Protein AF-A0A2E8S3B6-F1 (afdb_monomer)

Solvent-accessible surface area (backbone atoms only — not comparable to full-atom values): 11321 Å² total; per-residue (Å²): 134,87,80,88,88,86,89,82,87,88,79,87,86,74,77,80,80,79,79,76,78,76,73,50,76,67,59,53,51,52,49,55,51,51,51,53,51,50,31,57,58,74,32,60,87,49,47,61,58,56,53,52,73,51,59,49,59,62,52,52,59,47,35,48,70,77,36,48,66,63,28,56,74,76,48,60,93,55,64,59,93,72,50,49,50,73,59,50,39,70,58,48,51,49,40,46,73,74,61,60,34,57,71,58,48,56,49,49,45,55,53,46,47,65,77,40,40,71,61,45,50,56,52,48,56,56,51,38,70,78,35,80,58,58,84,77,54,82,66,45,56,66,69,60,48,49,52,50,52,50,55,42,43,74,75,66,52,51,55,66,60,52,36,52,49,38,42,71,66,66,52,44,55,50,70,68,54,44,47,58,72,35,36,86,77,48,81,114

pLDDT: mean 88.08, std 16.44, range [40.16, 98.31]

Foldseek 3Di:
DDDDDDDDDDDDPDDPPPPPPPDDPVVVVVVVLVLLLVLVVLCLVLVLVLQQLFDQLVLLVVCCVQPVPLNCVQPPPDDSVPDHSVNSCVSVVCCCPVVVVSSSSVSSLVRSCVSPVVLLVLLLVLCVVVPVPNVPDQADELVSVVVSVVVSVVVVDDLSSNLSSCSSVVPRYDPVSSCCPRNPVVPD

Secondary structure (DSSP, 8-state):
------------------------HHHHHHHHHHHHHHHHHHTTTTHHHHHHHS-HHHHHHHHHHH-HHHHHHHTTTS-GGG--HHHHHHHHHHHHHTS--HHHHHHHHHHHHHHTHHHHHHHHHHHHTT-SSGGG-----HHHHHHHHHHHHHTT--HHHHHHHHHHTT----HHHHHHHTSGGGG-

Sequence (188 aa):
MTDKPLNEETATSNSPDTANSEMSEEEQMEQEIEELSKSFSALSSDLDALIRSLKPAHVIDNIRRVDPVVFQRYFRGFRLDKIGRGRLVRILLPEVREKENVRVMQLLTLLWNKANGKVYSAVRELVESINPDVEAIESIDDETAEGFVKVLKEKGFKRPAIHICVRLNGVRFSDDFIEKTLSPSAEN

Radius of gyration: 24.65 Å; Cα contacts (8 Å, |Δi|>4): 152; chains: 1; bounding box: 91×57×43 Å

Structure (mmCIF, N/CA/C/O backbone):
data_AF-A0A2E8S3B6-F1
#
_entry.id   AF-A0A2E8S3B6-F1
#
loop_
_atom_site.group_PDB
_atom_site.id
_atom_site.type_symbol
_atom_site.label_atom_id
_atom_site.label_alt_id
_atom_site.label_comp_id
_atom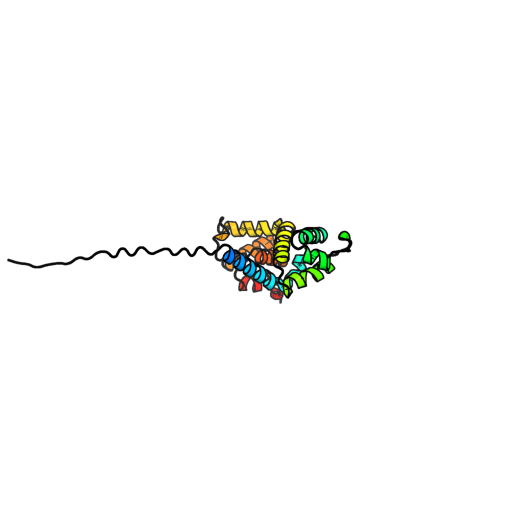_site.label_asym_id
_atom_site.label_entity_id
_atom_site.label_seq_id
_atom_site.pdbx_PDB_ins_code
_atom_site.Cartn_x
_atom_site.Cartn_y
_atom_site.Cartn_z
_atom_site.occupancy
_atom_site.B_iso_or_equiv
_atom_site.auth_seq_id
_atom_site.auth_comp_id
_atom_site.auth_asym_id
_atom_site.auth_atom_id
_atom_site.pdbx_PDB_model_num
ATOM 1 N N . MET A 1 1 ? -73.092 45.603 20.134 1.00 40.16 1 MET A N 1
ATOM 2 C CA . MET A 1 1 ? -72.626 44.241 20.456 1.00 40.16 1 MET A CA 1
ATOM 3 C C . MET A 1 1 ? -71.639 43.883 19.352 1.00 40.16 1 MET A C 1
ATOM 5 O O . MET A 1 1 ? -72.087 43.743 18.225 1.00 40.16 1 MET A O 1
ATOM 9 N N . THR A 1 2 ? -70.359 44.254 19.527 1.00 42.22 2 THR A N 1
ATOM 10 C CA . THR A 1 2 ? -69.252 43.382 20.026 1.00 42.22 2 THR A CA 1
ATOM 11 C C . THR A 1 2 ? -68.957 42.274 19.008 1.00 42.22 2 THR A C 1
ATOM 13 O O . THR A 1 2 ? -69.886 41.586 18.619 1.00 42.22 2 THR A O 1
ATOM 16 N N . ASP A 1 3 ? -67.761 42.007 18.494 1.00 40.25 3 ASP A N 1
ATOM 17 C CA . ASP A 1 3 ? -66.395 42.464 18.737 1.00 40.25 3 ASP A CA 1
ATOM 18 C C . ASP A 1 3 ? -65.536 42.040 17.519 1.00 40.25 3 ASP A C 1
ATOM 20 O O . ASP A 1 3 ? -65.887 41.125 16.775 1.00 40.25 3 ASP A O 1
ATOM 24 N N . LYS A 1 4 ? -64.416 42.739 17.322 1.00 44.47 4 LYS A N 1
ATOM 25 C CA . LYS A 1 4 ? -63.245 42.405 16.472 1.00 44.47 4 LYS A CA 1
ATOM 26 C C . LYS A 1 4 ? -62.474 41.183 17.070 1.00 44.47 4 LYS A C 1
ATOM 28 O O . LYS A 1 4 ? -62.807 40.789 18.182 1.00 44.47 4 LYS A O 1
ATOM 33 N N . PRO A 1 5 ? -61.274 40.791 16.579 1.00 68.50 5 PRO A N 1
ATOM 34 C CA . PRO A 1 5 ? -60.805 40.271 15.274 1.00 68.50 5 PRO A CA 1
ATOM 35 C C . PRO A 1 5 ? -59.961 38.964 15.476 1.00 68.50 5 PRO A C 1
ATOM 37 O O . PRO A 1 5 ? -59.872 38.509 16.607 1.00 68.50 5 PRO A O 1
ATOM 40 N N . LEU A 1 6 ? -59.288 38.390 14.456 1.00 47.56 6 LEU A N 1
ATOM 41 C CA . LEU A 1 6 ? -57.905 37.839 14.567 1.00 47.56 6 LEU A CA 1
ATOM 42 C C . LEU A 1 6 ? -57.351 37.246 13.251 1.00 47.56 6 LEU A C 1
ATOM 44 O O . LEU A 1 6 ? -58.067 36.609 12.484 1.00 47.56 6 LEU A O 1
ATOM 48 N N . ASN A 1 7 ? -56.059 37.524 13.045 1.00 49.75 7 ASN A N 1
ATOM 49 C CA . ASN A 1 7 ? -55.104 36.966 12.078 1.00 49.75 7 ASN A CA 1
ATOM 50 C C . ASN A 1 7 ? -54.845 35.464 12.291 1.00 49.75 7 ASN A C 1
ATOM 52 O O . ASN A 1 7 ? -54.923 35.022 13.428 1.00 49.75 7 ASN A O 1
ATOM 56 N N . GLU A 1 8 ? -54.367 34.780 11.243 1.00 46.84 8 GLU A N 1
ATOM 57 C CA . GLU A 1 8 ? -53.329 33.716 11.250 1.00 46.84 8 GLU A CA 1
ATOM 58 C C . GLU A 1 8 ? -53.020 33.390 9.766 1.00 46.84 8 GLU A C 1
ATOM 60 O O . GLU A 1 8 ? -53.937 33.131 8.994 1.00 46.84 8 GLU A O 1
ATOM 65 N N . GLU A 1 9 ? -51.866 33.763 9.200 1.00 48.94 9 GLU A N 1
ATOM 66 C CA . GLU A 1 9 ? -50.556 33.073 9.191 1.00 48.94 9 GLU A CA 1
ATOM 67 C C . GLU A 1 9 ? -50.532 31.655 8.588 1.00 48.94 9 GLU A C 1
ATOM 69 O O . GLU A 1 9 ? -51.476 30.887 8.714 1.00 48.94 9 GLU A O 1
ATOM 74 N N . THR A 1 10 ? -49.367 31.326 8.002 1.00 43.34 10 THR A N 1
ATOM 75 C CA . THR A 1 10 ? -48.904 30.072 7.357 1.00 43.34 10 THR A CA 1
ATOM 76 C C . THR A 1 10 ? -49.099 29.998 5.828 1.00 43.34 10 THR A C 1
ATOM 78 O O . THR A 1 10 ? -50.149 30.329 5.302 1.00 43.34 10 THR A O 1
ATOM 81 N N . ALA A 1 11 ? -48.127 29.597 5.005 1.00 46.91 11 ALA A N 1
ATOM 82 C CA . ALA A 1 11 ? -46.755 29.169 5.245 1.00 46.91 11 ALA A CA 1
ATOM 83 C C . ALA A 1 11 ? -45.905 29.397 3.984 1.00 46.91 11 ALA A C 1
ATOM 85 O O . ALA A 1 11 ? -46.326 29.147 2.855 1.00 46.91 11 ALA A O 1
ATOM 86 N N . THR A 1 12 ? -44.674 29.831 4.223 1.00 43.47 12 THR A N 1
ATOM 87 C CA . THR A 1 12 ? -43.520 29.756 3.329 1.00 43.47 12 THR A CA 1
ATOM 88 C C . THR A 1 12 ? -43.249 28.308 2.914 1.00 43.47 12 THR A C 1
ATOM 90 O O . THR A 1 12 ? -42.835 27.494 3.738 1.00 43.47 12 THR A O 1
ATOM 93 N N . SER A 1 13 ? -43.432 27.996 1.633 1.00 43.25 13 SER A N 1
ATOM 94 C CA . SER A 1 13 ? -42.846 26.814 0.998 1.00 43.25 13 SER A CA 1
ATOM 95 C C . SER A 1 13 ? -41.474 27.210 0.452 1.00 43.25 13 SER A C 1
ATOM 97 O O . SER A 1 13 ? -41.341 27.624 -0.694 1.00 43.25 13 SER A O 1
ATOM 99 N N . ASN A 1 14 ? -40.458 27.143 1.314 1.00 40.69 14 ASN A N 1
ATOM 100 C CA . ASN A 1 14 ? -39.072 27.047 0.872 1.00 40.69 14 ASN A CA 1
ATOM 101 C C . ASN A 1 14 ? -38.753 25.557 0.775 1.00 40.69 14 ASN A C 1
ATOM 103 O O . ASN A 1 14 ? -38.511 24.905 1.790 1.00 40.69 14 ASN A O 1
ATOM 107 N N . SER A 1 15 ? -38.792 25.019 -0.440 1.00 42.72 15 SER A N 1
ATOM 108 C CA . SER A 1 15 ? -38.104 23.769 -0.750 1.00 42.72 15 SER A CA 1
ATOM 109 C C . SER A 1 15 ? -36.604 24.004 -0.552 1.00 42.72 15 SER A C 1
ATOM 111 O O . SER A 1 15 ? -36.072 24.936 -1.156 1.00 42.72 15 SER A O 1
ATOM 113 N N . PRO A 1 16 ? -35.902 23.226 0.285 1.00 51.75 16 PRO A N 1
ATOM 114 C CA . PRO A 1 16 ? -34.454 23.237 0.261 1.00 51.75 16 PRO A CA 1
ATOM 115 C C . PRO A 1 16 ? -34.017 22.472 -0.988 1.00 51.75 16 PRO A C 1
ATOM 117 O O . PRO A 1 16 ? -34.115 21.244 -1.043 1.00 51.75 16 PRO A O 1
ATOM 120 N N . ASP A 1 17 ? -33.563 23.218 -1.996 1.00 42.03 17 ASP A N 1
ATOM 121 C CA . ASP A 1 17 ? -32.737 22.689 -3.075 1.00 42.03 17 ASP A CA 1
ATOM 122 C C . ASP A 1 17 ? -31.577 21.928 -2.436 1.00 42.03 17 ASP A C 1
ATOM 124 O O . ASP A 1 17 ? -30.652 22.497 -1.853 1.00 42.03 17 ASP A O 1
ATOM 128 N N . THR A 1 18 ? -31.672 20.605 -2.492 1.00 45.69 18 THR A N 1
ATOM 129 C CA . THR A 1 18 ? -30.580 19.720 -2.119 1.00 45.69 18 THR A CA 1
ATOM 130 C C . THR A 1 18 ? -29.600 19.788 -3.278 1.00 45.69 18 THR A C 1
ATOM 132 O O . THR A 1 18 ? -29.714 19.048 -4.252 1.00 45.69 18 THR A O 1
ATOM 135 N N . ALA A 1 19 ? -28.693 20.762 -3.218 1.00 44.56 19 ALA A N 1
ATOM 136 C CA . ALA A 1 19 ? -27.546 20.854 -4.102 1.00 44.56 19 ALA A CA 1
ATOM 137 C C . ALA A 1 19 ? -26.602 19.682 -3.793 1.00 44.56 19 ALA A C 1
ATOM 139 O O . ALA A 1 19 ? -25.595 19.835 -3.106 1.00 44.56 19 ALA A O 1
ATOM 140 N N . ASN A 1 20 ? -26.958 18.490 -4.272 1.00 48.62 20 ASN A N 1
ATOM 141 C CA . ASN A 1 20 ? -26.007 17.406 -4.432 1.00 48.62 20 ASN A CA 1
ATOM 142 C C . ASN A 1 20 ? -25.046 17.850 -5.532 1.00 48.62 20 ASN A C 1
ATOM 144 O O . ASN A 1 20 ? -25.360 17.791 -6.718 1.00 48.62 20 ASN A O 1
ATOM 148 N N . SER A 1 21 ? -23.906 18.387 -5.106 1.00 53.94 21 SER A N 1
ATOM 149 C CA . SER A 1 21 ? -22.768 18.676 -5.965 1.00 53.94 21 SER A CA 1
ATOM 150 C C . SER A 1 21 ? -22.213 17.342 -6.458 1.00 53.94 21 SER A C 1
ATOM 152 O O . SER A 1 21 ? -21.340 16.757 -5.824 1.00 53.94 21 SER A O 1
ATOM 154 N N . GLU A 1 22 ? -22.767 16.825 -7.553 1.00 70.81 22 GLU A N 1
ATOM 155 C CA . GLU A 1 22 ? -22.158 15.738 -8.314 1.00 70.81 22 GLU A CA 1
ATOM 156 C C . GLU A 1 22 ? -20.797 16.238 -8.808 1.00 70.81 22 GLU A C 1
ATOM 158 O O . GLU A 1 22 ? -20.718 17.035 -9.743 1.00 70.81 22 GLU A O 1
ATOM 163 N N . MET A 1 23 ? -19.725 15.831 -8.127 1.00 75.31 23 MET A N 1
ATOM 164 C CA . MET A 1 23 ? -18.373 16.051 -8.626 1.00 75.31 23 MET A CA 1
ATOM 165 C C . MET A 1 23 ? -18.213 15.345 -9.968 1.00 75.31 23 MET A C 1
ATOM 167 O O . MET A 1 23 ? -18.635 14.195 -10.127 1.00 75.31 23 MET A O 1
ATOM 171 N N . SER A 1 24 ? -17.561 16.016 -10.911 1.00 88.94 24 SER A N 1
ATOM 172 C CA . SER A 1 24 ? -17.248 15.439 -12.215 1.00 88.94 24 SER A CA 1
ATOM 173 C C . SER A 1 24 ? -16.305 14.232 -12.088 1.00 88.94 24 SER A C 1
ATOM 175 O O . SER A 1 24 ? -15.526 14.128 -11.142 1.00 88.94 24 SER A O 1
ATOM 177 N N . GLU A 1 25 ? -16.347 13.314 -13.060 1.00 88.00 25 GLU A N 1
ATOM 178 C CA . GLU A 1 25 ? -15.437 12.152 -13.111 1.00 88.00 25 GLU A CA 1
ATOM 179 C C . GLU A 1 25 ? -13.952 12.570 -13.094 1.00 88.00 25 GLU A C 1
ATOM 181 O O . GLU A 1 25 ? -13.104 11.855 -12.564 1.00 88.00 25 GLU A O 1
ATOM 186 N N . GLU A 1 26 ? -13.639 13.742 -13.654 1.00 89.69 26 GLU A N 1
ATOM 187 C CA . GLU A 1 26 ? -12.293 14.317 -13.662 1.00 89.69 26 GLU A CA 1
ATOM 188 C C . GLU A 1 26 ? -11.851 14.728 -12.251 1.00 89.69 26 GLU A C 1
ATOM 190 O O . GLU A 1 26 ? -10.778 14.324 -11.810 1.00 89.69 26 GLU A O 1
ATOM 195 N N . GLU A 1 27 ? -12.710 15.426 -11.504 1.00 90.50 27 GLU A N 1
ATOM 196 C CA . GLU A 1 27 ? -12.433 15.824 -10.116 1.00 90.50 27 GLU A CA 1
ATOM 197 C C . GLU A 1 27 ? -12.305 14.613 -9.180 1.00 90.50 27 GLU A C 1
ATOM 199 O O . GLU A 1 27 ? -11.459 14.612 -8.288 1.00 90.50 27 GLU A O 1
ATOM 204 N N . GLN A 1 28 ? -13.107 13.562 -9.387 1.00 87.62 28 GLN A N 1
ATOM 205 C CA . GLN A 1 28 ? -12.988 12.313 -8.622 1.00 87.62 28 GLN A CA 1
ATOM 206 C C . GLN A 1 28 ? -11.629 11.645 -8.866 1.00 87.62 28 GLN A C 1
ATOM 208 O O . GLN A 1 28 ? -10.936 11.268 -7.923 1.00 87.62 28 GLN A O 1
ATOM 213 N N . MET A 1 29 ? -11.210 11.551 -10.130 1.00 89.00 29 MET A N 1
ATOM 214 C CA . MET A 1 29 ? -9.918 10.970 -10.490 1.00 89.00 29 MET A CA 1
ATOM 215 C C . MET A 1 29 ? -8.742 11.789 -9.937 1.00 89.00 29 MET A C 1
ATOM 217 O O . MET A 1 29 ? -7.754 11.210 -9.486 1.00 89.00 29 MET A O 1
ATOM 221 N N . GLU A 1 30 ? -8.823 13.120 -9.960 1.00 92.38 30 GLU A N 1
ATOM 222 C CA . GLU A 1 30 ? -7.797 13.986 -9.369 1.00 92.38 30 GLU A CA 1
ATOM 223 C C . GLU A 1 30 ? -7.677 13.781 -7.855 1.00 92.38 30 GLU A C 1
ATOM 225 O O . GLU A 1 30 ? -6.561 13.636 -7.349 1.00 92.38 30 GLU A O 1
ATOM 230 N N . GLN A 1 31 ? -8.805 13.676 -7.145 1.00 89.75 31 GLN A N 1
ATOM 231 C CA . GLN A 1 31 ? -8.806 13.376 -5.712 1.00 89.75 31 GLN A CA 1
ATOM 232 C C . GLN A 1 31 ? -8.193 12.005 -5.411 1.00 89.75 31 GLN A C 1
ATOM 234 O O . GLN A 1 31 ? -7.334 11.902 -4.536 1.00 89.75 31 GLN A O 1
ATOM 239 N N . GLU A 1 32 ? -8.537 10.961 -6.170 1.00 89.94 32 GLU A N 1
ATOM 240 C CA . GLU A 1 32 ? -7.928 9.633 -6.002 1.00 89.94 32 GLU A CA 1
ATOM 241 C C . GLU A 1 32 ? -6.402 9.662 -6.202 1.00 89.94 32 GLU A C 1
ATOM 243 O O . GLU A 1 32 ? -5.647 8.978 -5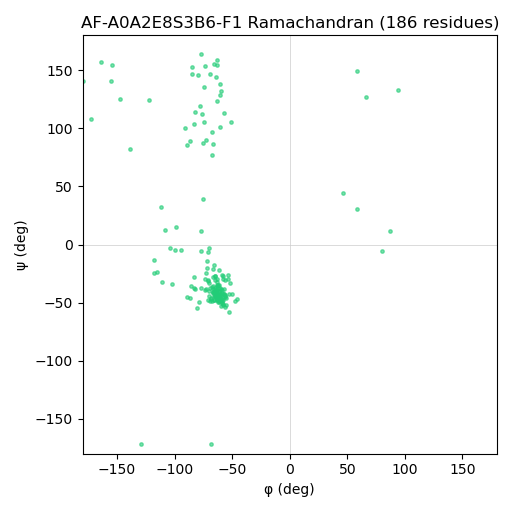.500 1.00 89.94 32 GLU A O 1
ATOM 248 N N . ILE A 1 33 ? -5.925 10.453 -7.168 1.00 91.88 33 ILE A N 1
ATOM 249 C CA . ILE A 1 33 ? -4.494 10.634 -7.433 1.00 91.88 33 ILE A CA 1
ATOM 250 C C . ILE A 1 33 ? -3.805 11.335 -6.259 1.00 91.88 33 ILE A C 1
ATOM 252 O O . ILE A 1 33 ? -2.711 10.921 -5.850 1.00 91.88 33 ILE A O 1
ATOM 256 N N . GLU A 1 34 ? -4.427 12.381 -5.720 1.00 93.69 34 GLU A N 1
ATOM 257 C CA . GLU A 1 34 ? -3.913 13.126 -4.574 1.00 93.69 34 GLU A CA 1
ATOM 258 C C . GLU A 1 34 ? -3.838 12.235 -3.325 1.00 93.69 34 GLU A C 1
ATOM 260 O O . GLU A 1 34 ? -2.783 12.143 -2.687 1.00 93.69 34 GLU A O 1
ATOM 265 N N . GLU A 1 35 ? -4.907 11.496 -3.024 1.00 91.88 35 GLU A N 1
ATOM 266 C CA . GLU A 1 35 ? -4.957 10.560 -1.899 1.00 91.88 35 GLU A CA 1
ATOM 267 C C . GLU A 1 35 ? -3.899 9.461 -2.018 1.00 91.88 35 GLU A C 1
ATOM 269 O O . GLU A 1 35 ? -3.175 9.170 -1.058 1.00 91.88 35 GLU A O 1
ATOM 274 N N . LEU A 1 36 ? -3.745 8.873 -3.207 1.00 93.94 36 LEU A N 1
ATOM 275 C CA . LEU A 1 36 ? -2.732 7.851 -3.447 1.00 93.94 36 LEU A CA 1
ATOM 276 C C . LEU A 1 36 ? -1.320 8.404 -3.219 1.00 93.94 36 LEU A C 1
ATOM 278 O O . LEU A 1 36 ? -0.488 7.757 -2.572 1.00 93.94 36 LEU A O 1
ATOM 282 N N . SER A 1 37 ? -1.052 9.609 -3.716 1.00 94.19 37 SER A N 1
ATOM 283 C CA . SER A 1 37 ? 0.242 10.279 -3.560 1.00 94.19 37 SER A CA 1
ATOM 284 C C . SER A 1 37 ? 0.531 10.602 -2.089 1.00 94.19 37 SER A C 1
ATOM 286 O O . SER A 1 37 ? 1.651 10.374 -1.608 1.00 94.19 37 SER A O 1
ATOM 288 N N . LYS A 1 38 ? -0.488 11.029 -1.329 1.00 93.44 38 LYS A N 1
ATOM 289 C CA . LYS A 1 38 ? -0.406 11.230 0.127 1.00 93.44 38 LYS A CA 1
ATOM 290 C C . LYS A 1 38 ? -0.074 9.923 0.852 1.00 93.44 38 LYS A C 1
ATOM 292 O O . LYS A 1 38 ? 0.847 9.895 1.673 1.00 93.44 38 LYS A O 1
ATOM 297 N N . SER A 1 39 ? -0.740 8.822 0.506 1.00 93.50 39 SER A N 1
ATOM 298 C CA . SER A 1 39 ? -0.483 7.500 1.090 1.00 93.50 39 SER A CA 1
ATOM 299 C C . SER A 1 39 ? 0.947 7.014 0.851 1.00 93.50 39 SER A C 1
ATOM 301 O O . SER A 1 39 ? 1.599 6.516 1.773 1.00 93.50 39 SER A O 1
ATOM 303 N N . PHE A 1 40 ? 1.488 7.198 -0.356 1.00 94.81 40 PHE A N 1
ATOM 304 C CA . PHE A 1 40 ? 2.876 6.830 -0.656 1.00 94.81 40 PHE A CA 1
ATOM 305 C C . PHE A 1 40 ? 3.903 7.736 0.030 1.00 94.81 40 PHE A C 1
ATOM 307 O O . PHE A 1 40 ? 4.968 7.255 0.432 1.00 94.81 40 PHE A O 1
ATOM 314 N N . SER A 1 41 ? 3.578 9.015 0.214 1.00 92.00 41 SER A N 1
ATOM 315 C CA . SER A 1 41 ? 4.405 9.956 0.973 1.00 92.00 41 SER A CA 1
ATOM 316 C C . SER A 1 41 ? 4.486 9.565 2.453 1.00 92.00 41 SER A C 1
ATOM 318 O O . SER A 1 41 ? 5.583 9.494 3.015 1.00 92.00 41 SER A O 1
ATOM 320 N N . ALA A 1 42 ? 3.353 9.204 3.064 1.00 91.00 42 ALA A N 1
ATOM 321 C CA . ALA A 1 42 ? 3.293 8.724 4.447 1.00 91.00 42 ALA A CA 1
ATOM 322 C C . ALA A 1 42 ? 4.031 7.385 4.645 1.00 91.00 42 ALA A C 1
ATOM 324 O O . ALA A 1 42 ? 4.642 7.143 5.682 1.00 91.00 42 ALA A O 1
ATOM 325 N N . LEU A 1 43 ? 4.078 6.536 3.613 1.00 92.00 43 LEU A N 1
ATOM 326 C CA . LEU A 1 43 ? 4.826 5.275 3.624 1.00 92.00 43 LEU A CA 1
ATOM 327 C C . LEU A 1 43 ? 6.337 5.426 3.429 1.00 92.00 43 LEU A C 1
ATOM 329 O O . LEU A 1 43 ? 7.014 4.422 3.208 1.00 92.00 43 LEU A O 1
ATOM 333 N N . SER A 1 44 ? 6.900 6.635 3.497 1.00 82.56 44 SER A N 1
ATOM 334 C CA . SER A 1 44 ? 8.308 6.885 3.165 1.00 82.56 44 SER A CA 1
ATOM 335 C C . SER A 1 44 ? 9.279 5.868 3.791 1.00 82.56 44 SER A C 1
ATOM 337 O O . SER A 1 44 ? 10.106 5.303 3.073 1.00 82.56 44 SER A O 1
ATOM 339 N N . SER A 1 45 ? 9.153 5.554 5.079 1.00 84.38 45 SER A N 1
ATOM 340 C CA . SER A 1 45 ? 10.023 4.615 5.800 1.00 84.38 45 SER A CA 1
ATOM 341 C C . SER A 1 45 ? 9.783 3.137 5.447 1.00 84.38 45 SER A C 1
ATOM 343 O O . SER A 1 45 ? 10.734 2.354 5.434 1.00 84.38 45 SER A O 1
ATOM 345 N N . ASP A 1 46 ? 8.559 2.763 5.068 1.00 91.81 46 ASP A N 1
ATOM 346 C CA . ASP A 1 46 ? 8.163 1.385 4.744 1.00 91.81 46 ASP A CA 1
ATOM 347 C C . ASP A 1 46 ? 8.121 1.083 3.236 1.00 91.81 46 ASP A C 1
ATOM 349 O O . ASP A 1 46 ? 7.955 -0.068 2.828 1.00 91.81 46 ASP A O 1
ATOM 353 N N . LEU A 1 47 ? 8.334 2.082 2.377 1.00 91.50 47 LEU A N 1
ATOM 354 C CA . LEU A 1 47 ? 8.259 1.932 0.923 1.00 91.50 47 LEU A CA 1
ATOM 355 C C . LEU A 1 47 ? 9.309 0.951 0.367 1.00 91.50 47 LEU A C 1
ATOM 357 O O . LEU A 1 47 ? 9.035 0.190 -0.563 1.00 91.50 47 LEU A O 1
ATOM 361 N N . ASP A 1 48 ? 10.505 0.909 0.961 1.00 92.69 48 ASP A N 1
ATOM 362 C CA . ASP A 1 48 ? 11.514 -0.107 0.631 1.00 92.69 48 ASP A CA 1
ATOM 363 C C . ASP A 1 48 ? 11.010 -1.520 0.983 1.00 92.69 48 ASP A C 1
ATOM 365 O O . ASP A 1 48 ? 11.099 -2.432 0.153 1.00 92.69 48 ASP A O 1
ATOM 369 N N . ALA A 1 49 ? 10.408 -1.695 2.164 1.00 91.94 49 ALA A N 1
ATOM 370 C CA . ALA A 1 49 ? 9.845 -2.970 2.603 1.00 91.94 49 ALA A CA 1
ATOM 371 C C . ALA A 1 49 ? 8.671 -3.413 1.712 1.00 91.94 49 ALA A C 1
ATOM 373 O O . ALA A 1 49 ? 8.614 -4.582 1.308 1.00 91.94 49 ALA A O 1
ATOM 374 N N . LEU A 1 50 ? 7.795 -2.474 1.334 1.00 95.75 50 LEU A N 1
ATOM 375 C CA . LEU A 1 50 ? 6.712 -2.674 0.372 1.00 95.75 50 LEU A CA 1
ATOM 376 C C . LEU A 1 50 ? 7.267 -3.265 -0.925 1.00 95.75 50 LEU A C 1
ATOM 378 O O . LEU A 1 50 ? 6.884 -4.374 -1.304 1.00 95.75 50 LEU A O 1
ATOM 382 N N . ILE A 1 51 ? 8.221 -2.587 -1.571 1.00 95.69 51 ILE A N 1
ATOM 383 C CA . ILE A 1 51 ? 8.767 -3.024 -2.864 1.00 95.69 51 ILE A CA 1
ATOM 384 C C . ILE A 1 51 ? 9.512 -4.363 -2.728 1.00 95.69 51 ILE A C 1
ATOM 386 O O . ILE A 1 51 ? 9.390 -5.236 -3.592 1.00 95.69 51 ILE A O 1
ATOM 390 N N . ARG A 1 52 ? 10.265 -4.577 -1.639 1.00 94.94 52 ARG A N 1
ATOM 391 C CA . ARG A 1 52 ? 11.007 -5.832 -1.404 1.00 94.94 52 ARG A CA 1
ATOM 392 C C . ARG A 1 52 ? 10.112 -7.043 -1.184 1.00 94.94 52 ARG A C 1
ATOM 394 O O . ARG A 1 52 ? 10.541 -8.161 -1.488 1.00 94.94 52 ARG A O 1
ATOM 401 N N . SER A 1 53 ? 8.902 -6.845 -0.670 1.00 94.38 53 SER A N 1
ATOM 402 C CA . SER A 1 53 ? 7.940 -7.934 -0.475 1.00 94.38 53 SER A CA 1
ATOM 403 C C . SER A 1 53 ? 7.455 -8.538 -1.802 1.00 94.38 53 SER A C 1
ATOM 405 O O . SER A 1 53 ? 7.049 -9.700 -1.849 1.00 94.38 53 SER A O 1
ATOM 407 N N . LEU A 1 54 ? 7.574 -7.794 -2.907 1.00 96.12 54 LEU A N 1
ATOM 408 C CA . LEU A 1 54 ? 7.087 -8.204 -4.218 1.00 96.12 54 LEU A CA 1
ATOM 409 C C . LEU A 1 54 ? 8.092 -9.084 -4.974 1.00 96.12 54 LEU A C 1
ATOM 411 O O . LEU A 1 54 ? 9.314 -9.004 -4.809 1.00 96.12 54 LEU A O 1
ATOM 415 N N . LYS A 1 55 ? 7.567 -9.944 -5.855 1.00 94.75 55 LYS A N 1
ATOM 416 C CA . LYS A 1 55 ? 8.380 -10.759 -6.771 1.00 94.75 55 LYS A CA 1
ATOM 417 C C . LYS A 1 55 ? 8.845 -9.891 -7.951 1.00 94.75 55 LYS A C 1
ATOM 419 O O . LYS A 1 55 ? 7.984 -9.451 -8.713 1.00 94.75 55 LYS A O 1
ATOM 424 N N . PRO A 1 56 ? 10.162 -9.693 -8.176 1.00 95.56 56 PRO A N 1
ATOM 425 C CA . PRO A 1 56 ? 10.644 -8.762 -9.199 1.00 95.56 56 PRO A CA 1
ATOM 426 C C . PRO A 1 56 ? 10.126 -9.040 -10.607 1.00 95.56 56 PRO A C 1
ATOM 428 O O . PRO A 1 56 ? 9.660 -8.118 -11.266 1.00 95.56 56 PRO A O 1
ATOM 431 N N . ALA A 1 57 ? 10.132 -10.305 -11.039 1.00 93.31 57 ALA A N 1
ATOM 432 C CA . ALA A 1 57 ? 9.626 -10.687 -12.357 1.00 93.31 57 ALA A CA 1
ATOM 433 C C . ALA A 1 57 ? 8.171 -10.234 -12.567 1.00 93.31 57 ALA A C 1
ATOM 435 O O . ALA A 1 57 ? 7.854 -9.628 -13.583 1.00 93.31 57 ALA A O 1
ATOM 436 N N . HIS A 1 58 ? 7.312 -10.433 -11.561 1.00 94.19 58 HIS A N 1
ATOM 437 C CA . HIS A 1 58 ? 5.908 -10.029 -11.640 1.00 94.19 58 HIS A CA 1
ATOM 438 C C . HIS A 1 58 ? 5.755 -8.508 -11.704 1.00 94.19 58 HIS A C 1
ATOM 440 O O . HIS A 1 58 ? 4.929 -8.012 -12.463 1.00 94.19 58 HIS A O 1
ATOM 446 N N . VAL A 1 59 ? 6.540 -7.764 -10.921 1.00 96.81 59 VAL A N 1
ATOM 447 C CA . VAL A 1 59 ? 6.505 -6.296 -10.949 1.00 96.81 59 VAL A CA 1
ATOM 448 C C . VAL A 1 59 ? 6.910 -5.789 -12.330 1.00 96.81 59 VAL A C 1
ATOM 450 O O . VAL A 1 59 ? 6.182 -5.013 -12.939 1.00 96.81 59 VAL A O 1
ATOM 453 N N . ILE A 1 60 ? 8.027 -6.283 -12.864 1.00 96.06 60 ILE A N 1
ATOM 454 C CA . ILE A 1 60 ? 8.561 -5.834 -14.152 1.00 96.06 60 ILE A CA 1
ATOM 455 C C . ILE A 1 60 ? 7.608 -6.165 -15.310 1.00 96.06 60 ILE A C 1
ATOM 457 O O . ILE A 1 60 ? 7.394 -5.321 -16.182 1.00 96.06 60 ILE A O 1
ATOM 461 N N . ASP A 1 61 ? 7.003 -7.356 -15.307 1.00 94.56 61 ASP A N 1
ATOM 462 C CA . ASP A 1 61 ? 6.036 -7.753 -16.335 1.00 94.56 61 ASP A CA 1
ATOM 463 C C . ASP A 1 61 ? 4.790 -6.862 -16.342 1.00 94.56 61 ASP A C 1
ATOM 465 O O . ASP A 1 61 ? 4.256 -6.566 -17.413 1.00 94.56 61 ASP A O 1
ATOM 469 N N . ASN A 1 62 ? 4.333 -6.402 -15.174 1.00 96.62 62 ASN A N 1
ATOM 470 C CA . ASN A 1 62 ? 3.208 -5.474 -15.107 1.00 96.62 62 ASN A CA 1
ATOM 471 C C . ASN A 1 62 ? 3.614 -4.038 -15.465 1.00 96.62 62 ASN A C 1
ATOM 473 O O . ASN A 1 62 ? 2.875 -3.381 -16.195 1.00 96.62 62 ASN A O 1
ATOM 477 N N . ILE A 1 63 ? 4.806 -3.578 -15.065 1.00 96.75 63 ILE A N 1
ATOM 478 C CA . ILE A 1 63 ? 5.338 -2.273 -15.498 1.00 96.75 63 ILE A CA 1
ATOM 479 C C . ILE A 1 63 ? 5.404 -2.208 -17.021 1.00 96.75 63 ILE A C 1
ATOM 481 O O . ILE A 1 63 ? 4.974 -1.224 -17.604 1.00 96.75 63 ILE A O 1
ATOM 485 N N . ARG A 1 64 ? 5.856 -3.277 -17.691 1.00 95.75 64 ARG A N 1
ATOM 486 C CA . ARG A 1 64 ? 5.883 -3.343 -19.162 1.00 95.75 64 ARG A CA 1
ATOM 487 C C . ARG A 1 64 ? 4.532 -3.011 -19.808 1.00 95.75 64 ARG A C 1
ATOM 489 O O . ARG A 1 64 ? 4.524 -2.490 -20.919 1.00 95.75 64 ARG A O 1
ATOM 496 N N . ARG A 1 65 ? 3.423 -3.351 -19.148 1.00 95.38 65 ARG A N 1
ATOM 497 C CA . ARG A 1 65 ? 2.057 -3.160 -19.657 1.00 95.38 65 ARG A CA 1
ATOM 498 C C . ARG A 1 65 ? 1.493 -1.792 -19.286 1.00 95.38 65 ARG A C 1
ATOM 500 O O . ARG A 1 65 ? 0.900 -1.142 -20.134 1.00 95.38 65 ARG A O 1
ATOM 507 N N . VAL A 1 66 ? 1.675 -1.386 -18.032 1.00 95.50 66 VAL A N 1
ATOM 508 C CA . VAL A 1 66 ? 1.048 -0.188 -17.452 1.00 95.50 66 VAL A CA 1
ATOM 509 C C . VAL A 1 66 ? 1.862 1.081 -17.740 1.00 95.50 66 VAL A C 1
ATOM 511 O O . VAL A 1 66 ? 1.299 2.141 -18.011 1.00 95.50 66 VAL A O 1
ATOM 514 N N . ASP A 1 67 ? 3.190 0.970 -17.745 1.00 96.19 67 ASP A N 1
ATOM 515 C CA . ASP A 1 67 ? 4.105 2.065 -18.064 1.00 96.19 67 ASP A CA 1
ATOM 516 C C . ASP A 1 67 ? 5.274 1.580 -18.950 1.00 96.19 67 ASP A C 1
ATOM 518 O O . ASP A 1 67 ? 6.388 1.291 -18.480 1.00 96.19 67 ASP A O 1
ATOM 522 N N . PRO A 1 68 ? 5.046 1.490 -20.275 1.00 95.81 68 PRO A N 1
ATOM 523 C CA . PRO A 1 68 ? 6.082 1.104 -21.223 1.00 95.81 68 PRO A CA 1
ATOM 524 C C . PRO A 1 68 ? 7.297 2.038 -21.207 1.00 95.81 68 PRO A C 1
ATOM 526 O O . PRO A 1 68 ? 8.394 1.597 -21.545 1.00 95.81 68 PRO A O 1
ATOM 529 N N . VAL A 1 69 ? 7.142 3.306 -20.814 1.00 96.06 69 VAL A N 1
ATOM 530 C CA . VAL A 1 69 ? 8.240 4.283 -20.792 1.00 96.06 69 VAL A CA 1
ATOM 531 C C . VAL A 1 69 ? 9.209 3.948 -19.663 1.00 96.06 69 VAL A C 1
ATOM 533 O O . VAL A 1 69 ? 10.413 3.834 -19.910 1.00 96.06 69 VAL A O 1
ATOM 536 N N . VAL A 1 70 ? 8.702 3.695 -18.452 1.00 95.88 70 VAL A N 1
ATOM 537 C CA . VAL A 1 70 ? 9.506 3.191 -17.325 1.00 95.88 70 VAL A CA 1
ATOM 538 C C . VAL A 1 70 ? 10.161 1.864 -17.696 1.00 95.88 70 VAL A C 1
ATOM 540 O O . VAL A 1 70 ? 11.358 1.673 -17.457 1.00 95.88 70 VAL A O 1
ATOM 543 N N . PHE A 1 71 ? 9.422 0.968 -18.359 1.00 97.00 71 PHE A N 1
ATOM 544 C CA . PHE A 1 71 ? 9.988 -0.297 -18.818 1.00 97.00 71 PHE A CA 1
ATOM 545 C C . PHE A 1 71 ? 11.178 -0.107 -19.762 1.00 97.00 71 PHE A C 1
ATOM 547 O O . PHE A 1 71 ? 12.245 -0.691 -19.552 1.00 97.00 71 PHE A O 1
ATOM 554 N N . GLN A 1 72 ? 11.010 0.720 -20.793 1.00 96.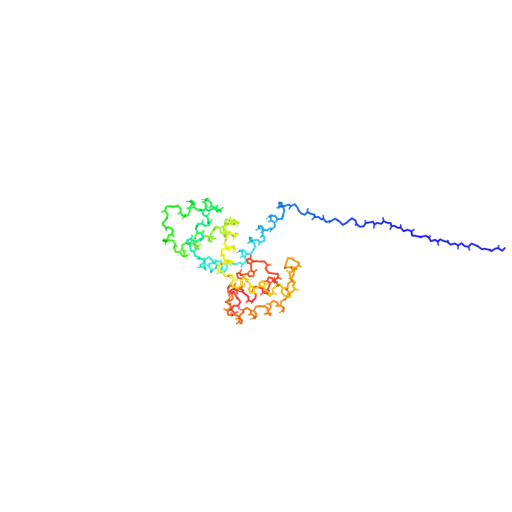56 72 GLN A N 1
ATOM 555 C CA . GLN A 1 72 ? 12.059 0.987 -21.771 1.00 96.56 72 GLN A CA 1
ATOM 556 C C . GLN A 1 72 ? 13.272 1.665 -21.128 1.00 96.56 72 GLN A C 1
ATOM 558 O O . GLN A 1 72 ? 14.405 1.314 -21.455 1.00 96.56 72 GLN A O 1
ATOM 563 N N . ARG A 1 73 ? 13.040 2.587 -20.187 1.00 95.75 73 ARG A N 1
ATOM 564 C CA . ARG A 1 73 ? 14.088 3.349 -19.502 1.00 95.75 73 ARG A CA 1
ATOM 565 C C . ARG A 1 73 ? 14.969 2.476 -18.607 1.00 95.75 73 ARG A C 1
ATOM 567 O O . ARG A 1 73 ? 16.182 2.664 -18.600 1.00 95.75 73 ARG A O 1
ATOM 574 N N . TYR A 1 74 ? 14.386 1.535 -17.860 1.00 95.38 74 TYR A N 1
ATOM 575 C CA . TYR A 1 74 ? 15.118 0.829 -16.796 1.00 95.38 74 TYR A CA 1
ATOM 576 C C . TYR A 1 74 ? 15.311 -0.670 -17.002 1.00 95.38 74 TYR A C 1
ATOM 578 O O . TYR A 1 74 ? 16.229 -1.247 -16.417 1.00 95.38 74 TYR A O 1
ATOM 586 N N . PHE A 1 75 ? 14.459 -1.315 -17.797 1.00 94.50 75 PHE A N 1
ATOM 587 C CA . PHE A 1 75 ? 14.418 -2.775 -17.901 1.00 94.50 75 PHE A CA 1
ATOM 588 C C . PHE A 1 75 ? 14.736 -3.297 -19.307 1.00 94.50 75 PHE A C 1
ATOM 590 O O . PHE A 1 75 ? 15.036 -4.484 -19.464 1.00 94.50 75 PHE A O 1
ATOM 597 N N . ARG A 1 76 ? 14.747 -2.436 -20.336 1.00 92.50 76 ARG A N 1
ATOM 598 C CA . ARG A 1 76 ? 15.148 -2.828 -21.695 1.00 92.50 76 ARG A CA 1
ATOM 599 C C . ARG A 1 76 ? 16.586 -3.357 -21.710 1.00 92.50 76 ARG A C 1
ATOM 601 O O . ARG A 1 76 ? 17.495 -2.734 -21.177 1.00 92.50 76 ARG A O 1
ATOM 608 N N . GLY A 1 77 ? 16.788 -4.508 -22.352 1.00 90.12 77 GLY A N 1
ATOM 609 C CA . GLY A 1 77 ? 18.108 -5.132 -22.505 1.00 90.12 77 GLY A CA 1
ATOM 610 C C . GLY A 1 77 ? 18.598 -5.907 -21.278 1.00 90.12 77 GLY A C 1
ATOM 611 O O . GLY A 1 77 ? 19.610 -6.601 -21.367 1.00 90.12 77 GLY A O 1
ATOM 612 N N . PHE A 1 78 ? 17.877 -5.861 -20.154 1.00 89.19 78 PHE A N 1
ATOM 613 C CA . PHE A 1 78 ? 18.181 -6.691 -18.993 1.00 89.19 78 PHE A CA 1
ATOM 614 C C . PHE A 1 78 ? 17.543 -8.074 -19.108 1.00 89.19 78 PHE A C 1
ATOM 616 O O . PHE A 1 78 ? 16.430 -8.244 -19.605 1.00 89.19 78 PHE A O 1
ATOM 623 N N . ARG A 1 79 ? 18.242 -9.074 -18.568 1.00 88.75 79 ARG A N 1
ATOM 624 C CA . ARG A 1 79 ? 17.654 -10.384 -18.286 1.00 88.75 79 ARG A CA 1
ATOM 625 C C . ARG A 1 79 ? 16.787 -10.259 -17.033 1.00 88.75 79 ARG A C 1
ATOM 627 O O . ARG A 1 79 ? 17.313 -9.982 -15.955 1.00 88.75 79 ARG A O 1
ATOM 634 N N . LEU A 1 80 ? 15.469 -10.398 -17.185 1.00 87.06 80 LEU A N 1
ATOM 635 C CA . LEU A 1 80 ? 14.507 -10.084 -16.119 1.00 87.06 80 LEU A CA 1
ATOM 636 C C . LEU A 1 80 ? 14.680 -10.972 -14.877 1.00 87.06 80 LEU A C 1
ATOM 638 O O . LEU A 1 80 ? 14.534 -10.497 -13.755 1.00 87.06 80 LEU A O 1
ATOM 642 N N . ASP A 1 81 ? 15.096 -12.225 -15.068 1.00 86.38 81 ASP A N 1
ATOM 643 C CA . ASP A 1 81 ? 15.424 -13.186 -14.006 1.00 86.38 81 ASP A CA 1
ATOM 644 C C . ASP A 1 81 ? 16.659 -12.788 -13.179 1.00 86.38 81 ASP A C 1
ATOM 646 O O . ASP A 1 81 ? 16.859 -13.291 -12.074 1.00 86.38 81 ASP A O 1
ATOM 650 N N . LYS A 1 82 ? 17.494 -11.876 -13.693 1.00 90.38 82 LYS A N 1
ATOM 651 C CA . LYS A 1 82 ? 18.687 -11.360 -13.005 1.00 90.38 82 LYS A CA 1
ATOM 652 C C . LYS A 1 82 ? 18.430 -10.070 -12.237 1.00 90.38 82 LYS A C 1
ATOM 654 O O . LYS A 1 82 ? 19.325 -9.589 -11.540 1.00 90.38 82 LYS A O 1
ATOM 659 N N . ILE A 1 83 ? 17.232 -9.496 -12.333 1.00 92.44 83 ILE A N 1
ATOM 660 C CA . ILE A 1 83 ? 16.887 -8.299 -11.570 1.00 92.44 83 ILE A CA 1
ATOM 661 C C . ILE A 1 83 ? 16.456 -8.717 -10.163 1.00 92.44 83 ILE A C 1
ATOM 663 O O . ILE A 1 83 ? 15.351 -9.198 -9.927 1.00 92.44 83 ILE A O 1
ATOM 667 N N . GLY A 1 84 ? 17.360 -8.515 -9.206 1.00 93.94 84 GLY A N 1
ATOM 668 C CA . GLY A 1 84 ? 17.077 -8.712 -7.789 1.00 93.94 84 GLY A CA 1
ATOM 669 C C . GLY A 1 84 ? 16.269 -7.566 -7.169 1.00 93.94 84 GLY A C 1
ATOM 670 O O . GLY A 1 84 ? 16.231 -6.445 -7.681 1.00 93.94 84 GLY A O 1
ATOM 671 N N . ARG A 1 85 ? 15.692 -7.832 -5.991 1.00 95.00 85 ARG A N 1
ATOM 672 C CA . ARG A 1 85 ? 14.882 -6.873 -5.212 1.00 95.00 85 ARG A CA 1
ATOM 673 C C . ARG A 1 85 ? 15.588 -5.543 -4.951 1.00 95.00 85 ARG A C 1
ATOM 675 O O . ARG A 1 85 ? 14.981 -4.496 -5.110 1.00 95.00 85 ARG A O 1
ATOM 682 N N . GLY A 1 86 ? 16.877 -5.566 -4.603 1.00 94.62 86 GLY A N 1
ATOM 683 C CA . GLY A 1 86 ? 17.625 -4.335 -4.321 1.00 94.62 86 GLY A CA 1
ATOM 684 C C . GLY A 1 86 ? 17.718 -3.396 -5.528 1.00 94.62 86 GLY A C 1
ATOM 685 O O . GLY A 1 86 ? 17.639 -2.182 -5.372 1.00 94.62 86 GLY A O 1
ATOM 686 N N . ARG A 1 87 ? 17.831 -3.947 -6.744 1.00 94.19 87 ARG A N 1
ATOM 687 C CA . ARG A 1 87 ? 17.810 -3.144 -7.972 1.00 94.19 87 ARG A CA 1
ATOM 688 C C . ARG A 1 87 ? 16.407 -2.630 -8.278 1.00 94.19 87 ARG A C 1
ATOM 690 O O . ARG A 1 87 ? 16.278 -1.489 -8.699 1.00 94.19 87 ARG A O 1
ATOM 697 N N . LEU A 1 88 ? 15.386 -3.451 -8.038 1.00 95.75 88 LEU A N 1
ATOM 698 C CA . LEU A 1 88 ? 13.992 -3.050 -8.197 1.00 95.75 88 LEU A CA 1
ATOM 699 C C . LEU A 1 88 ? 13.655 -1.840 -7.315 1.00 95.75 88 LEU A C 1
ATOM 701 O O . LEU A 1 88 ? 13.143 -0.856 -7.831 1.00 95.75 88 LEU A O 1
ATOM 705 N N . VAL A 1 89 ? 14.033 -1.868 -6.031 1.00 96.25 89 VAL A N 1
ATOM 706 C CA . VAL A 1 89 ? 13.875 -0.717 -5.124 1.00 96.25 89 VAL A CA 1
ATOM 707 C C . VAL A 1 89 ? 14.558 0.521 -5.694 1.00 96.25 89 VAL A C 1
ATOM 709 O O . VAL A 1 89 ? 13.918 1.555 -5.822 1.00 96.25 89 VAL A O 1
ATOM 712 N N . ARG A 1 90 ? 15.836 0.428 -6.084 1.00 95.50 90 ARG A N 1
ATOM 713 C CA . ARG A 1 90 ? 16.585 1.583 -6.616 1.00 95.50 90 ARG A CA 1
ATOM 714 C C . ARG A 1 90 ? 15.943 2.214 -7.854 1.00 95.50 90 ARG A C 1
ATOM 716 O O . ARG A 1 90 ? 16.186 3.383 -8.113 1.00 95.50 90 ARG A O 1
ATOM 723 N N . ILE A 1 91 ? 15.186 1.439 -8.628 1.00 95.12 91 ILE A N 1
ATOM 724 C CA . ILE A 1 91 ? 14.499 1.916 -9.831 1.00 95.12 91 ILE A CA 1
ATOM 725 C C . ILE A 1 91 ? 13.133 2.510 -9.486 1.00 95.12 91 ILE A C 1
ATOM 727 O O . ILE A 1 91 ? 12.795 3.572 -9.994 1.00 95.12 91 ILE A O 1
ATOM 731 N N . LEU A 1 92 ? 12.347 1.833 -8.648 1.00 96.50 92 LEU A N 1
ATOM 732 C CA . LEU A 1 92 ? 10.967 2.238 -8.373 1.00 96.50 92 LEU A CA 1
ATOM 733 C C . LEU A 1 92 ? 10.860 3.324 -7.313 1.00 96.50 92 LEU A C 1
ATOM 735 O O . LEU A 1 92 ? 9.924 4.111 -7.357 1.00 96.50 92 LEU A O 1
ATOM 739 N N . LEU A 1 93 ? 11.816 3.399 -6.387 1.00 95.19 93 LEU A N 1
ATOM 740 C CA . LEU A 1 93 ? 11.781 4.396 -5.324 1.00 95.19 93 LEU A CA 1
ATOM 741 C C . LEU A 1 93 ? 11.817 5.835 -5.879 1.00 95.19 93 LEU A C 1
ATOM 743 O O . LEU A 1 93 ? 10.962 6.612 -5.462 1.00 95.19 93 LEU A O 1
ATOM 747 N N . PRO A 1 94 ? 12.690 6.196 -6.845 1.00 95.25 94 PRO A N 1
ATOM 748 C CA . PRO A 1 94 ? 12.639 7.518 -7.479 1.00 95.25 94 PRO A CA 1
ATOM 749 C C . PRO A 1 94 ? 11.384 7.739 -8.332 1.00 95.25 94 PRO A C 1
ATOM 751 O O . PRO A 1 94 ? 10.846 8.839 -8.349 1.00 95.25 94 PRO A O 1
ATOM 754 N N . GLU A 1 95 ? 10.888 6.708 -9.028 1.00 96.75 95 GLU A N 1
ATOM 755 C CA . GLU A 1 95 ? 9.644 6.826 -9.810 1.00 96.75 95 GLU A CA 1
ATOM 756 C C . GLU A 1 95 ? 8.448 7.177 -8.918 1.00 96.75 95 GLU A C 1
ATOM 758 O O . GLU A 1 95 ? 7.610 7.975 -9.312 1.00 96.75 95 GLU A O 1
ATOM 763 N N . VAL A 1 96 ? 8.398 6.630 -7.704 1.00 95.50 96 VAL A N 1
ATOM 764 C CA . VAL A 1 96 ? 7.344 6.937 -6.735 1.00 95.50 96 VAL A CA 1
ATOM 765 C C . VAL A 1 96 ? 7.590 8.276 -6.035 1.00 95.50 96 VAL A C 1
ATOM 767 O O . VAL A 1 96 ? 6.683 9.089 -5.968 1.00 95.50 96 VAL A O 1
ATOM 770 N N . ARG A 1 97 ? 8.794 8.523 -5.506 1.00 93.25 97 ARG A N 1
ATOM 771 C CA . ARG A 1 97 ? 9.047 9.681 -4.627 1.00 93.25 97 ARG A CA 1
ATOM 772 C C . ARG A 1 97 ? 9.334 10.988 -5.350 1.00 93.25 97 ARG A C 1
ATOM 774 O O . ARG A 1 97 ? 9.009 12.042 -4.830 1.00 93.25 97 ARG A O 1
ATOM 781 N N . GLU A 1 98 ? 10.048 10.925 -6.467 1.00 93.44 98 GLU A N 1
ATOM 782 C CA . GLU A 1 98 ? 10.546 12.128 -7.148 1.00 93.44 98 GLU A CA 1
ATOM 783 C C . GLU A 1 98 ? 9.695 12.471 -8.364 1.00 93.44 98 GLU A C 1
ATOM 785 O O . GLU A 1 98 ? 9.552 13.636 -8.713 1.00 93.44 98 GLU A O 1
ATOM 790 N N . LYS A 1 99 ? 9.171 11.447 -9.044 1.00 95.06 99 LYS A N 1
ATOM 791 C CA . LYS A 1 99 ? 8.386 11.617 -10.272 1.00 95.06 99 LYS A CA 1
ATOM 792 C C . LYS A 1 99 ? 6.894 11.447 -10.065 1.00 95.06 99 LYS A C 1
ATOM 794 O O . LYS A 1 99 ? 6.166 11.556 -11.046 1.00 95.06 99 LYS A O 1
ATOM 799 N N . GLU A 1 100 ? 6.489 11.103 -8.842 1.00 94.69 100 GLU A N 1
ATOM 800 C CA . GLU A 1 100 ? 5.093 10.904 -8.452 1.00 94.69 100 GLU A CA 1
ATOM 801 C C . GLU A 1 100 ? 4.332 10.057 -9.480 1.00 94.69 100 GLU A C 1
ATOM 803 O O . GLU A 1 100 ? 3.231 10.375 -9.920 1.00 94.69 100 GLU A O 1
ATOM 808 N N . ASN A 1 101 ? 4.967 8.973 -9.940 1.00 96.62 101 ASN A N 1
ATOM 809 C CA . ASN A 1 101 ? 4.428 8.160 -11.018 1.00 96.62 101 ASN A CA 1
ATOM 810 C C . ASN A 1 101 ? 3.233 7.341 -10.508 1.00 96.62 101 ASN A C 1
ATOM 812 O O . ASN A 1 101 ? 3.378 6.196 -10.066 1.00 96.62 101 ASN A O 1
ATOM 816 N N . VAL A 1 102 ? 2.044 7.934 -10.618 1.00 95.81 102 VAL A N 1
ATOM 817 C CA . VAL A 1 102 ? 0.747 7.384 -10.196 1.00 95.81 102 VAL A CA 1
ATOM 818 C C . VAL A 1 102 ? 0.530 5.970 -10.725 1.00 95.81 102 VAL A C 1
ATOM 820 O O . VAL A 1 102 ? 0.109 5.079 -9.992 1.00 95.81 102 VAL A O 1
ATOM 823 N N . ARG A 1 103 ? 0.882 5.712 -11.989 1.00 96.38 103 ARG A N 1
ATOM 824 C CA . ARG A 1 103 ? 0.707 4.391 -12.608 1.00 96.38 103 ARG A CA 1
ATOM 825 C C . ARG A 1 103 ? 1.538 3.318 -11.912 1.00 96.38 103 ARG A C 1
ATOM 827 O O . ARG A 1 103 ? 1.087 2.185 -11.736 1.00 96.38 103 ARG A O 1
ATOM 834 N N . VAL A 1 104 ? 2.759 3.666 -11.507 1.00 96.69 104 VAL A N 1
ATOM 835 C CA . VAL A 1 104 ? 3.621 2.778 -10.720 1.00 96.69 104 VAL A CA 1
ATOM 836 C C . VAL A 1 104 ? 3.073 2.618 -9.302 1.00 96.69 104 VAL A C 1
ATOM 838 O O . VAL A 1 104 ? 3.068 1.496 -8.800 1.00 96.69 104 VAL A O 1
ATOM 841 N N . MET A 1 105 ? 2.571 3.685 -8.676 1.00 97.50 105 MET A N 1
ATOM 842 C CA . MET A 1 105 ? 1.947 3.632 -7.346 1.00 97.50 105 MET A CA 1
ATOM 843 C C . MET A 1 105 ? 0.727 2.700 -7.322 1.00 97.50 105 MET A C 1
ATOM 845 O O . MET A 1 105 ? 0.705 1.749 -6.543 1.00 97.50 105 MET A O 1
ATOM 849 N N . GLN A 1 106 ? -0.230 2.888 -8.238 1.00 96.62 106 GLN A N 1
ATOM 850 C CA . GLN A 1 106 ? -1.419 2.037 -8.386 1.00 96.62 106 GLN A CA 1
ATOM 851 C C . GLN A 1 106 ? -1.030 0.571 -8.599 1.00 96.62 106 GLN A C 1
ATOM 853 O O . GLN A 1 106 ? -1.576 -0.341 -7.970 1.00 96.62 106 GLN A O 1
ATOM 858 N N . LEU A 1 107 ? -0.029 0.329 -9.454 1.00 96.94 107 LEU A N 1
ATOM 859 C CA . LEU A 1 107 ? 0.482 -1.014 -9.686 1.00 96.94 107 LEU A CA 1
ATOM 860 C C . LEU A 1 107 ? 1.072 -1.633 -8.412 1.00 96.94 107 LEU A C 1
ATOM 862 O O . LEU A 1 107 ? 0.832 -2.809 -8.127 1.00 96.94 107 LEU A O 1
ATOM 866 N N . LEU A 1 108 ? 1.869 -0.873 -7.663 1.00 97.62 108 LEU A N 1
ATOM 867 C CA . LEU A 1 108 ? 2.468 -1.335 -6.416 1.00 97.62 108 LEU A CA 1
ATOM 868 C C . LEU A 1 108 ? 1.394 -1.667 -5.377 1.00 97.62 108 LEU A C 1
ATOM 870 O O . LEU A 1 108 ? 1.491 -2.733 -4.768 1.00 97.62 108 LEU A O 1
ATOM 874 N N . THR A 1 109 ? 0.353 -0.840 -5.247 1.00 97.19 109 THR A N 1
ATOM 875 C CA . THR A 1 109 ? -0.810 -1.114 -4.388 1.00 97.19 109 THR A CA 1
ATOM 876 C C . THR A 1 109 ? -1.461 -2.446 -4.746 1.00 97.19 109 THR A C 1
ATOM 878 O O . THR A 1 109 ? -1.565 -3.344 -3.906 1.00 97.19 109 THR A O 1
ATOM 881 N N . LEU A 1 110 ? -1.806 -2.633 -6.024 1.00 96.69 110 LEU A N 1
ATOM 882 C CA . LEU A 1 110 ? -2.446 -3.855 -6.511 1.00 96.69 110 LEU A CA 1
ATOM 883 C C . LEU A 1 110 ? -1.587 -5.101 -6.255 1.00 96.69 110 LEU A C 1
ATOM 885 O O . LEU A 1 110 ? -2.069 -6.124 -5.757 1.00 96.69 110 LEU A O 1
ATOM 889 N N . LEU A 1 111 ? -0.301 -5.039 -6.611 1.00 97.38 111 LEU A N 1
ATOM 890 C CA . LEU A 1 111 ? 0.609 -6.170 -6.447 1.00 97.38 111 LEU A CA 1
ATOM 891 C C . LEU A 1 111 ? 0.857 -6.492 -4.975 1.00 97.38 111 LEU A C 1
ATOM 893 O O . LEU A 1 111 ? 0.980 -7.672 -4.632 1.00 97.38 111 LEU A O 1
ATOM 897 N N . TRP A 1 112 ? 0.914 -5.474 -4.118 1.00 97.75 112 TRP A N 1
ATOM 898 C CA . TRP A 1 112 ? 1.105 -5.656 -2.688 1.00 97.75 112 TRP A CA 1
ATOM 899 C C . TRP A 1 112 ? -0.114 -6.294 -2.035 1.00 97.75 112 TRP A C 1
ATOM 901 O O . TRP A 1 112 ? 0.057 -7.317 -1.369 1.00 97.75 112 TRP A O 1
ATOM 911 N N . ASN A 1 113 ? -1.323 -5.793 -2.302 1.00 97.00 113 ASN A N 1
ATOM 912 C CA . ASN A 1 113 ? -2.566 -6.384 -1.798 1.00 97.00 113 ASN A CA 1
ATOM 913 C C . ASN A 1 113 ? -2.698 -7.850 -2.233 1.00 97.00 113 ASN A C 1
ATOM 915 O O . ASN A 1 113 ? -2.992 -8.722 -1.419 1.00 97.00 113 ASN A O 1
ATOM 919 N N . LYS A 1 114 ? -2.374 -8.165 -3.495 1.00 96.25 114 LYS A N 1
ATOM 920 C CA . LYS A 1 114 ? -2.388 -9.550 -3.991 1.00 96.25 114 LYS A CA 1
ATOM 921 C C . LYS A 1 114 ? -1.357 -10.444 -3.296 1.00 96.25 114 LYS A C 1
ATOM 923 O O . LYS A 1 114 ? -1.653 -11.595 -2.980 1.00 96.25 114 LYS A O 1
ATOM 928 N N . ALA A 1 115 ? -0.135 -9.954 -3.090 1.00 95.75 115 ALA A N 1
ATOM 929 C CA . ALA A 1 115 ? 0.927 -10.721 -2.437 1.00 95.75 115 ALA A CA 1
ATOM 930 C C . ALA A 1 115 ? 0.674 -10.911 -0.932 1.00 95.75 115 ALA A C 1
ATOM 932 O O . ALA A 1 115 ? 1.051 -11.940 -0.372 1.00 95.75 115 ALA A O 1
ATOM 933 N N . ASN A 1 116 ? 0.009 -9.943 -0.303 1.00 96.31 116 ASN A N 1
ATOM 934 C CA . ASN A 1 116 ? -0.262 -9.884 1.129 1.00 96.31 116 ASN A CA 1
ATOM 935 C C . ASN A 1 116 ? -1.760 -10.053 1.432 1.00 96.31 116 ASN A C 1
ATOM 937 O O . ASN A 1 116 ? -2.266 -9.536 2.424 1.00 96.31 116 ASN A O 1
ATOM 941 N N . GLY A 1 117 ? -2.466 -10.841 0.612 1.00 96.25 117 GLY A N 1
ATOM 942 C CA . GLY A 1 117 ? -3.925 -10.976 0.685 1.00 96.25 117 GLY A CA 1
ATOM 943 C C . GLY A 1 117 ? -4.456 -11.356 2.068 1.00 96.25 117 GLY A C 1
ATOM 944 O O . GLY A 1 117 ? -5.527 -10.913 2.444 1.00 96.25 117 GLY A O 1
ATOM 945 N N . LYS A 1 118 ? -3.686 -12.096 2.878 1.00 97.81 118 LYS A N 1
ATOM 946 C CA . LYS A 1 118 ? -4.090 -12.453 4.247 1.00 97.81 118 LYS A CA 1
ATOM 947 C C . LYS A 1 118 ? -4.255 -11.245 5.175 1.00 97.81 118 LYS A C 1
ATOM 949 O O . LYS A 1 118 ? -5.224 -11.218 5.924 1.00 97.81 118 LYS A O 1
ATOM 954 N N . VAL A 1 119 ? -3.319 -10.287 5.164 1.00 97.56 119 VAL A N 1
ATOM 955 C CA . VAL A 1 119 ? -3.442 -9.090 6.020 1.00 97.56 119 VAL A CA 1
ATOM 956 C C . VAL A 1 119 ? -4.505 -8.155 5.464 1.00 97.56 119 VAL A C 1
ATOM 958 O O . VAL A 1 119 ? -5.309 -7.654 6.236 1.00 97.56 119 VAL A O 1
ATOM 961 N N . TYR A 1 120 ? -4.578 -8.013 4.137 1.00 97.06 120 TYR A N 1
ATOM 962 C CA . TYR A 1 120 ? -5.624 -7.232 3.482 1.00 97.06 120 TYR A CA 1
ATOM 963 C C . TYR A 1 120 ? -7.025 -7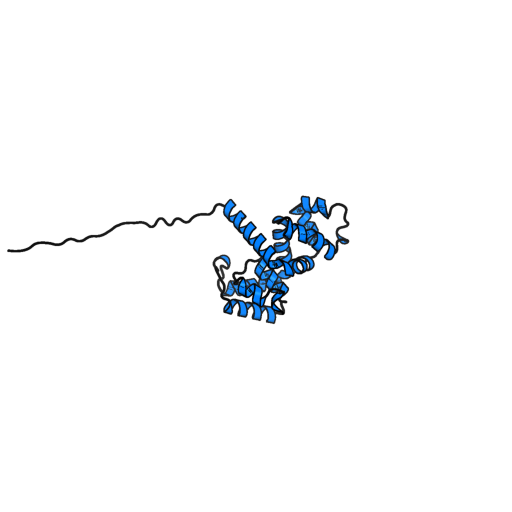.745 3.838 1.00 97.06 120 TYR A C 1
ATOM 965 O O . TYR A 1 120 ? -7.843 -6.979 4.336 1.00 97.06 120 TYR A O 1
ATOM 973 N N . SER A 1 121 ? -7.280 -9.047 3.676 1.00 97.69 121 SER A N 1
ATOM 974 C CA . SER A 1 121 ? -8.558 -9.659 4.051 1.00 97.69 121 SER A CA 1
ATOM 975 C C . SER A 1 121 ? -8.854 -9.497 5.538 1.00 97.69 121 SER A C 1
ATOM 977 O O . SER A 1 121 ? -9.969 -9.145 5.885 1.00 97.69 121 SER A O 1
ATOM 979 N N . ALA A 1 122 ? -7.864 -9.680 6.417 1.00 98.19 122 ALA A N 1
ATOM 980 C CA . ALA A 1 122 ? -8.082 -9.527 7.854 1.00 98.19 122 ALA A CA 1
ATOM 981 C C . ALA A 1 122 ? -8.399 -8.080 8.267 1.00 98.19 122 ALA A C 1
ATOM 983 O O . ALA A 1 122 ? -9.217 -7.879 9.158 1.00 98.19 122 ALA A O 1
ATOM 984 N N . VAL A 1 123 ? -7.759 -7.082 7.647 1.00 97.75 123 VAL A N 1
ATOM 985 C CA . VAL A 1 123 ? -8.081 -5.662 7.867 1.00 97.75 123 VAL A CA 1
ATOM 986 C C . VAL A 1 123 ? -9.487 -5.368 7.358 1.00 97.75 123 VAL A C 1
ATOM 988 O O . VAL A 1 123 ? -10.287 -4.787 8.082 1.00 97.75 123 VAL A O 1
ATOM 991 N N . ARG A 1 124 ? -9.803 -5.823 6.144 1.00 96.94 124 ARG A N 1
ATOM 992 C CA . ARG A 1 124 ? -11.118 -5.643 5.533 1.00 96.94 124 ARG A CA 1
ATOM 993 C C . ARG A 1 124 ? -12.239 -6.254 6.378 1.00 96.94 124 ARG A C 1
ATOM 995 O O . ARG A 1 124 ? -13.205 -5.561 6.647 1.00 96.94 124 ARG A O 1
ATOM 1002 N N . GLU A 1 125 ? -12.076 -7.486 6.859 1.00 97.88 125 GLU A N 1
ATOM 1003 C CA . GLU A 1 125 ? -13.038 -8.159 7.751 1.00 97.88 125 GLU A CA 1
ATOM 1004 C C . GLU A 1 125 ? -13.315 -7.353 9.031 1.00 97.88 125 GLU A C 1
ATOM 1006 O O . GLU A 1 125 ? -14.446 -7.313 9.509 1.00 97.88 125 GLU A O 1
ATOM 1011 N N . LEU A 1 126 ? -12.286 -6.717 9.603 1.00 97.81 126 LEU A N 1
ATOM 1012 C CA . LEU A 1 126 ? -12.441 -5.879 10.794 1.00 97.81 126 LEU A CA 1
ATOM 1013 C C . LEU A 1 126 ? -13.202 -4.591 10.471 1.00 97.81 126 LEU A C 1
ATOM 1015 O O . LEU A 1 126 ? -14.122 -4.233 11.199 1.00 97.81 126 LEU A O 1
ATOM 1019 N N . VAL A 1 127 ? -12.873 -3.925 9.365 1.00 97.12 127 VAL A N 1
ATOM 1020 C CA . VAL A 1 127 ? -13.572 -2.705 8.933 1.00 97.12 127 VAL A CA 1
ATOM 1021 C C . VAL A 1 127 ? -15.037 -3.004 8.580 1.00 97.12 127 VAL A C 1
ATOM 1023 O O . VAL A 1 127 ? -15.929 -2.312 9.062 1.00 97.12 127 VAL A O 1
ATOM 1026 N N . GLU A 1 128 ? -15.302 -4.093 7.850 1.00 97.19 128 GLU A N 1
ATOM 1027 C CA . GLU A 1 128 ? -16.658 -4.559 7.507 1.00 97.19 128 GLU A CA 1
ATOM 1028 C C . GLU A 1 128 ? -17.501 -4.905 8.749 1.00 97.19 128 GLU A C 1
ATOM 1030 O O . GLU A 1 128 ? -18.730 -4.885 8.688 1.00 97.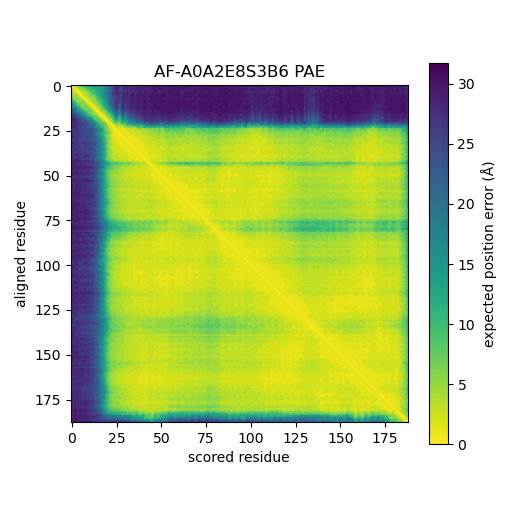19 128 GLU A O 1
ATOM 1035 N N . SER A 1 129 ? -16.865 -5.192 9.893 1.00 96.94 129 SER A N 1
ATOM 1036 C CA . SER A 1 129 ? -17.576 -5.423 11.157 1.00 96.94 129 SER A CA 1
ATOM 1037 C C . SER A 1 129 ? -18.175 -4.152 11.772 1.00 96.94 129 SER A C 1
ATOM 1039 O O . SER A 1 129 ? -19.104 -4.258 12.572 1.00 96.94 129 SER A O 1
ATOM 1041 N N . ILE A 1 130 ? -17.681 -2.967 11.384 1.00 96.06 130 ILE A N 1
ATOM 1042 C CA . ILE A 1 130 ? -18.262 -1.666 11.753 1.00 96.06 130 ILE A CA 1
ATOM 1043 C C . ILE A 1 130 ? -19.449 -1.369 10.837 1.00 96.06 130 ILE A C 1
ATOM 1045 O O . ILE A 1 130 ? -20.556 -1.109 11.305 1.00 96.06 130 ILE A O 1
ATOM 1049 N N . ASN A 1 131 ? -19.205 -1.417 9.526 1.00 93.44 131 ASN A N 1
ATOM 1050 C CA . ASN A 1 131 ? -20.210 -1.220 8.493 1.00 93.44 131 ASN A CA 1
ATOM 1051 C C . ASN A 1 131 ? -19.853 -2.083 7.270 1.00 93.44 131 ASN A C 1
ATOM 1053 O O . ASN A 1 131 ? -18.743 -1.947 6.751 1.00 93.44 131 ASN A O 1
ATOM 1057 N N . PRO A 1 132 ? -20.766 -2.948 6.783 1.00 93.44 132 PRO A N 1
ATOM 1058 C CA . PRO A 1 132 ? -20.544 -3.714 5.558 1.00 93.44 132 PRO A CA 1
ATOM 1059 C C . PRO A 1 132 ? -20.281 -2.836 4.329 1.00 93.44 132 PRO A C 1
ATOM 1061 O O . PRO A 1 132 ? -19.581 -3.265 3.413 1.00 93.44 132 PRO A O 1
ATOM 1064 N N . ASP A 1 133 ? -20.843 -1.624 4.309 1.00 93.75 133 ASP A N 1
ATOM 1065 C CA . ASP A 1 133 ? -20.499 -0.595 3.335 1.00 93.75 133 ASP A CA 1
ATOM 1066 C C . ASP A 1 133 ? -19.291 0.202 3.840 1.00 93.75 133 ASP A C 1
ATOM 1068 O O . ASP A 1 133 ? -19.418 1.185 4.572 1.00 93.75 133 ASP A O 1
ATOM 1072 N N . VAL A 1 134 ? -18.096 -0.279 3.491 1.00 90.69 134 VAL A N 1
ATOM 1073 C CA . VAL A 1 134 ? -16.827 0.287 3.971 1.00 90.69 134 VAL A CA 1
ATOM 1074 C C . VAL A 1 134 ? -16.587 1.717 3.486 1.00 90.69 134 VAL A C 1
ATOM 1076 O O . VAL A 1 134 ? -15.921 2.477 4.183 1.00 90.69 134 VAL A O 1
ATOM 1079 N N . GLU A 1 135 ? -17.149 2.095 2.335 1.00 88.44 135 GLU A N 1
ATOM 1080 C CA . GLU A 1 135 ? -17.007 3.440 1.761 1.00 88.44 135 GLU A CA 1
ATOM 1081 C C . GLU A 1 135 ? -17.829 4.478 2.538 1.00 88.44 135 GLU A C 1
ATOM 1083 O O . GLU A 1 135 ? -17.480 5.655 2.569 1.00 88.44 135 GLU A O 1
ATOM 1088 N N . ALA A 1 136 ? -18.885 4.038 3.232 1.00 92.44 136 ALA A N 1
ATOM 1089 C CA . ALA A 1 136 ? -19.693 4.890 4.101 1.00 92.44 136 ALA A CA 1
ATOM 1090 C C . ALA A 1 136 ? -19.020 5.195 5.454 1.00 92.44 136 ALA A C 1
ATOM 1092 O O . ALA A 1 136 ? -19.561 5.957 6.257 1.00 92.44 136 ALA A O 1
ATOM 1093 N N . ILE A 1 137 ? -17.868 4.586 5.752 1.00 93.31 137 ILE A N 1
ATOM 1094 C CA . ILE A 1 137 ? -17.117 4.867 6.976 1.00 93.31 137 ILE A CA 1
ATOM 1095 C C . ILE A 1 137 ? -16.285 6.131 6.744 1.00 93.31 137 ILE A C 1
ATOM 1097 O O . ILE A 1 137 ? -15.342 6.131 5.960 1.00 93.31 137 ILE A O 1
ATOM 1101 N N . GLU A 1 138 ? -16.602 7.206 7.462 1.00 93.94 138 GLU A N 1
ATOM 1102 C CA . GLU A 1 138 ? -15.836 8.459 7.396 1.00 93.94 138 GLU A CA 1
ATOM 1103 C C . GLU A 1 138 ? -14.588 8.419 8.290 1.00 93.94 138 GLU A C 1
ATOM 1105 O O . GLU A 1 138 ? -13.524 8.915 7.923 1.00 93.94 138 GLU A O 1
ATOM 1110 N N . SER A 1 139 ? -14.709 7.812 9.474 1.00 96.56 139 SER A N 1
ATOM 1111 C CA . SER A 1 139 ? -13.633 7.695 10.460 1.00 96.56 139 SER A CA 1
ATOM 1112 C C . SER A 1 139 ? -13.830 6.481 11.366 1.00 96.56 139 SER A C 1
ATOM 1114 O O . SER A 1 139 ? -14.948 6.008 11.565 1.00 96.56 139 SER A O 1
ATOM 1116 N N . ILE A 1 140 ? -12.725 5.972 11.904 1.00 97.19 140 ILE A N 1
ATOM 1117 C CA . ILE A 1 140 ? -12.679 4.949 12.947 1.00 97.19 140 ILE A CA 1
ATOM 1118 C C . ILE A 1 140 ? -11.903 5.564 14.107 1.00 97.19 140 ILE A C 1
ATOM 1120 O O . ILE A 1 140 ? -10.777 6.031 13.921 1.00 97.19 140 ILE A O 1
ATOM 1124 N N . ASP A 1 141 ? -12.510 5.581 15.289 1.00 97.31 141 ASP A N 1
ATOM 1125 C CA . ASP A 1 141 ? -11.895 6.139 16.486 1.00 97.31 141 ASP A CA 1
ATOM 1126 C C . ASP A 1 141 ? -10.658 5.335 16.928 1.00 97.31 141 ASP A C 1
ATOM 1128 O O . ASP A 1 141 ? -10.517 4.142 16.638 1.00 97.31 141 ASP A O 1
ATOM 1132 N N . ASP A 1 142 ? -9.754 5.998 17.649 1.00 97.62 142 ASP A N 1
ATOM 1133 C CA . ASP A 1 142 ? -8.469 5.420 18.047 1.00 97.62 142 ASP A CA 1
ATOM 1134 C C . ASP A 1 142 ? -8.614 4.195 18.970 1.00 97.62 142 ASP A C 1
ATOM 1136 O O . ASP A 1 142 ? -7.772 3.297 18.915 1.00 97.62 142 ASP A O 1
ATOM 1140 N N . GLU A 1 143 ? -9.671 4.116 19.789 1.00 97.50 143 GLU A N 1
ATOM 1141 C CA . GLU A 1 143 ? -9.922 2.969 20.675 1.00 97.50 143 GLU A CA 1
ATOM 1142 C C . GLU A 1 143 ? -10.288 1.726 19.847 1.00 97.50 143 GLU A C 1
ATOM 1144 O O . GLU A 1 143 ? -9.701 0.650 20.019 1.00 97.50 143 GLU A O 1
ATOM 1149 N N . THR A 1 144 ? -11.185 1.883 18.871 1.00 97.62 144 THR A N 1
ATOM 1150 C CA . THR A 1 144 ? -11.526 0.828 17.909 1.00 97.62 144 THR A CA 1
ATOM 1151 C C . THR A 1 144 ? -10.316 0.437 17.053 1.00 97.62 144 THR A C 1
ATOM 1153 O O . THR A 1 144 ? -10.031 -0.755 16.875 1.00 97.62 144 THR A O 1
ATOM 1156 N N . ALA A 1 145 ? -9.557 1.418 16.556 1.00 98.00 145 ALA A N 1
ATOM 1157 C CA . ALA A 1 145 ? -8.353 1.181 15.764 1.00 98.00 145 ALA A CA 1
ATOM 1158 C C . ALA A 1 145 ? -7.282 0.405 16.559 1.00 98.00 145 ALA A C 1
ATOM 1160 O O . ALA A 1 145 ? -6.663 -0.526 16.027 1.00 98.00 145 ALA A O 1
ATOM 1161 N N . GLU A 1 146 ? -7.096 0.712 17.848 1.00 97.75 146 GLU A N 1
ATOM 1162 C CA . GLU A 1 146 ? -6.212 -0.037 18.748 1.00 97.75 146 GLU A CA 1
ATOM 1163 C C . GLU A 1 146 ? -6.659 -1.497 18.889 1.00 97.75 146 GLU A C 1
ATOM 1165 O O . GLU A 1 146 ? -5.839 -2.417 18.752 1.00 97.75 146 GLU A O 1
ATOM 1170 N N . GLY A 1 147 ? -7.963 -1.721 19.072 1.00 98.00 147 GLY A N 1
ATOM 1171 C CA . GLY A 1 147 ? -8.564 -3.053 19.082 1.00 98.00 147 GLY A CA 1
ATOM 1172 C C . GLY A 1 147 ? -8.257 -3.842 17.807 1.00 98.00 147 GLY A C 1
ATOM 1173 O O . GLY A 1 147 ? -7.816 -4.994 17.873 1.00 98.00 147 GLY A O 1
ATOM 1174 N N . PHE A 1 148 ? -8.398 -3.214 16.637 1.00 98.31 148 PHE A N 1
ATOM 1175 C CA . PHE A 1 148 ? -8.098 -3.844 15.348 1.00 98.31 148 PHE A CA 1
ATOM 1176 C C . PHE A 1 148 ? -6.623 -4.215 15.225 1.00 98.31 148 PHE A C 1
ATOM 1178 O O . PHE A 1 148 ? -6.288 -5.350 14.874 1.00 98.31 148 PHE A O 1
ATOM 1185 N N . VAL A 1 149 ? -5.722 -3.289 15.559 1.00 97.81 149 VAL A N 1
ATOM 1186 C CA . VAL A 1 149 ? -4.277 -3.538 15.515 1.00 97.81 149 VAL A CA 1
ATOM 1187 C C . VAL A 1 149 ? -3.888 -4.679 16.454 1.00 97.81 149 VAL A C 1
ATOM 1189 O O . VAL A 1 149 ? -3.060 -5.516 16.081 1.00 97.81 149 VAL A O 1
ATOM 1192 N N . LYS A 1 150 ? -4.493 -4.763 17.644 1.00 97.94 150 LYS A N 1
ATOM 1193 C CA . LYS A 1 150 ? -4.275 -5.870 18.580 1.00 97.94 150 LYS A CA 1
ATOM 1194 C C . LYS A 1 150 ? -4.693 -7.211 17.974 1.00 97.94 150 LYS A C 1
ATOM 1196 O O . LYS A 1 150 ? -3.872 -8.127 17.944 1.00 97.94 150 LYS A O 1
ATOM 1201 N N . VAL A 1 151 ? -5.899 -7.307 17.408 1.00 98.12 151 VAL A N 1
ATOM 1202 C CA . VAL A 1 151 ? -6.384 -8.533 16.744 1.00 98.12 151 VAL A CA 1
ATOM 1203 C C . VAL A 1 151 ? -5.466 -8.940 15.586 1.00 98.12 151 VAL A C 1
ATOM 1205 O O . VAL A 1 151 ? -5.128 -10.115 15.429 1.00 98.12 151 VAL A O 1
ATOM 1208 N N . LEU A 1 152 ? -5.001 -7.983 14.779 1.00 98.12 152 LEU A N 1
ATOM 1209 C CA . LEU A 1 152 ? -4.076 -8.256 13.674 1.00 98.12 152 LEU A CA 1
ATOM 1210 C C . LEU A 1 152 ? -2.715 -8.772 14.170 1.00 98.12 152 LEU A C 1
ATOM 1212 O O . LEU A 1 152 ? -2.160 -9.709 13.589 1.00 98.12 152 LEU A O 1
ATOM 1216 N N . LYS A 1 153 ? -2.187 -8.202 15.260 1.00 97.00 153 LYS A N 1
ATOM 1217 C CA . LYS A 1 153 ? -0.952 -8.675 15.904 1.00 97.00 153 LYS A CA 1
ATOM 1218 C C . LYS A 1 153 ? -1.123 -10.079 16.491 1.00 97.00 153 LYS A C 1
ATOM 1220 O O . LYS A 1 153 ? -0.241 -10.913 16.301 1.00 97.00 153 LYS A O 1
ATOM 1225 N N . GLU A 1 154 ? -2.256 -10.374 17.128 1.00 97.88 154 GLU A N 1
ATOM 1226 C CA . GLU A 1 154 ? -2.592 -11.711 17.650 1.00 97.88 154 GLU A CA 1
ATOM 1227 C C . GLU A 1 154 ? -2.701 -12.762 16.532 1.00 97.88 154 GLU A C 1
ATOM 1229 O O . GLU A 1 154 ? -2.246 -13.893 16.699 1.00 97.88 154 GLU A O 1
ATOM 1234 N N . LYS A 1 155 ? -3.192 -12.375 15.344 1.00 97.44 155 LYS A N 1
ATOM 1235 C CA . LYS A 1 155 ? -3.154 -13.202 14.119 1.00 97.44 155 LYS A CA 1
ATOM 1236 C C . LYS A 1 155 ? -1.735 -13.382 13.539 1.00 97.44 155 LYS A C 1
ATOM 1238 O O . LYS A 1 155 ? -1.559 -14.103 12.556 1.00 97.44 155 LYS A O 1
ATOM 1243 N N . GLY A 1 156 ? -0.717 -12.752 14.130 1.00 97.25 156 GLY A N 1
ATOM 1244 C CA . GLY A 1 156 ? 0.691 -12.878 13.751 1.00 97.25 156 GLY A CA 1
ATOM 1245 C C . GLY A 1 156 ? 1.150 -11.917 12.651 1.00 97.25 156 GLY A C 1
ATOM 1246 O O . GLY A 1 156 ? 2.245 -12.092 12.104 1.00 97.25 156 GLY A O 1
ATOM 1247 N N . PHE A 1 157 ? 0.347 -10.909 12.294 1.00 96.94 157 PHE A N 1
ATOM 1248 C CA . PHE A 1 157 ? 0.766 -9.907 11.318 1.00 96.94 157 PHE A CA 1
ATOM 1249 C C . PHE A 1 157 ? 1.784 -8.940 11.925 1.00 96.94 157 PHE A C 1
ATOM 1251 O O . PHE A 1 157 ? 1.645 -8.456 13.048 1.00 96.94 157 PHE A O 1
ATOM 1258 N N . LYS A 1 158 ? 2.838 -8.647 11.159 1.00 94.19 158 LYS A N 1
ATOM 1259 C CA . LYS A 1 158 ? 3.899 -7.728 11.582 1.00 94.19 158 LYS A CA 1
ATOM 1260 C C . LYS A 1 158 ? 3.458 -6.282 11.393 1.00 94.19 158 LYS A C 1
ATOM 1262 O O . LYS A 1 158 ? 2.817 -5.967 10.392 1.00 94.19 158 LYS A O 1
ATOM 1267 N N . ARG A 1 159 ? 3.911 -5.399 12.287 1.00 93.69 159 ARG A N 1
ATOM 1268 C CA . ARG A 1 159 ? 3.612 -3.959 12.253 1.00 93.69 159 AR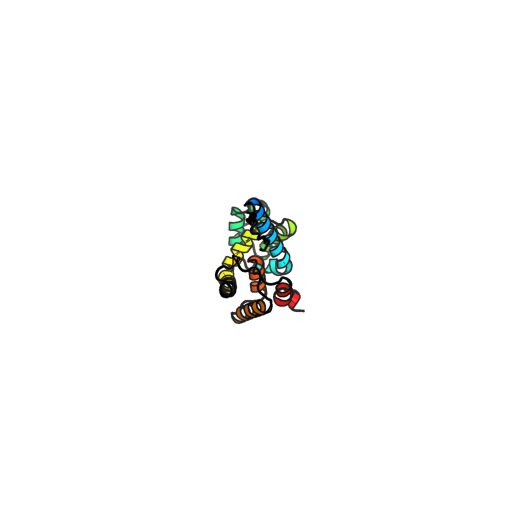G A CA 1
ATOM 1269 C C . ARG A 1 159 ? 3.809 -3.317 10.866 1.00 93.69 159 ARG A C 1
ATOM 1271 O O . ARG A 1 159 ? 2.843 -2.719 10.404 1.00 93.69 159 ARG A O 1
ATOM 1278 N N . PRO A 1 160 ? 4.931 -3.511 10.136 1.00 93.50 160 PRO A N 1
ATOM 1279 C CA . PRO A 1 160 ? 5.088 -2.908 8.806 1.00 93.50 160 PRO A CA 1
ATOM 1280 C C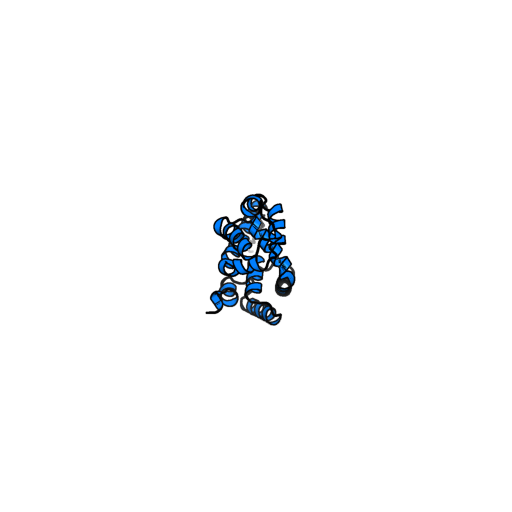 . PRO A 1 160 ? 4.035 -3.373 7.795 1.00 93.50 160 PRO A C 1
ATOM 1282 O O . PRO A 1 160 ? 3.582 -2.596 6.966 1.00 93.50 160 PRO A O 1
ATOM 1285 N N . ALA A 1 161 ? 3.601 -4.637 7.864 1.00 95.38 161 ALA A N 1
ATOM 1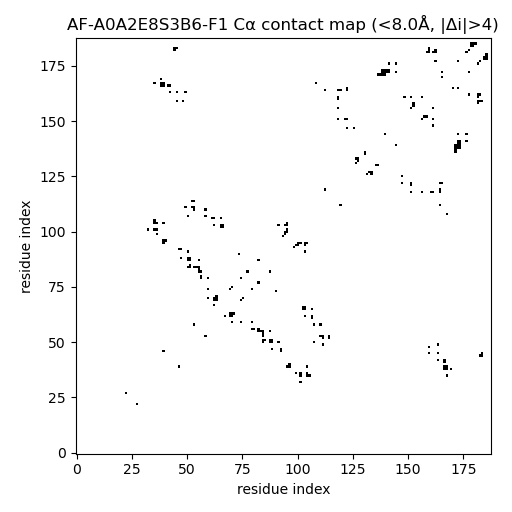286 C CA . A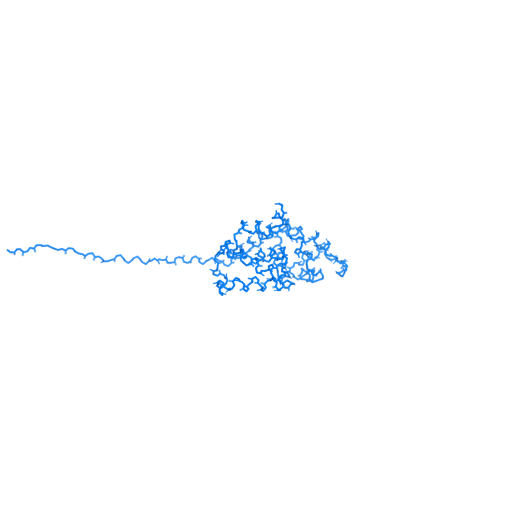LA A 1 161 ? 2.567 -5.141 6.963 1.00 95.38 161 ALA A CA 1
ATOM 1287 C C . ALA A 1 161 ? 1.198 -4.518 7.270 1.00 95.38 161 ALA A C 1
ATOM 1289 O O . ALA A 1 161 ? 0.453 -4.213 6.346 1.00 95.38 161 ALA A O 1
ATOM 1290 N N . ILE A 1 162 ? 0.886 -4.304 8.552 1.00 96.75 162 ILE A N 1
ATOM 1291 C CA . ILE A 1 162 ? -0.338 -3.612 8.974 1.00 96.75 162 ILE A CA 1
ATOM 1292 C C . ILE A 1 162 ? -0.284 -2.147 8.526 1.00 96.75 162 ILE A C 1
ATOM 1294 O O . ILE A 1 162 ? -1.227 -1.684 7.895 1.00 96.75 162 ILE A O 1
ATOM 1298 N N . HIS A 1 163 ? 0.831 -1.451 8.775 1.00 96.44 163 HIS A N 1
ATOM 1299 C CA . HIS A 1 163 ? 1.013 -0.054 8.376 1.00 96.44 163 HIS A CA 1
ATOM 1300 C C . HIS A 1 163 ? 0.848 0.141 6.864 1.00 96.44 163 HIS A C 1
ATOM 1302 O O . HIS A 1 163 ? 0.036 0.959 6.434 1.00 96.44 163 HIS A O 1
ATOM 1308 N N . ILE A 1 164 ? 1.553 -0.666 6.061 1.00 96.62 164 ILE A N 1
ATOM 1309 C CA . ILE A 1 164 ? 1.432 -0.641 4.599 1.00 96.62 164 ILE A CA 1
ATOM 1310 C C . ILE A 1 164 ? -0.015 -0.899 4.175 1.00 96.62 164 ILE A C 1
ATOM 1312 O O . ILE A 1 164 ? -0.537 -0.170 3.338 1.00 96.62 164 ILE A O 1
ATOM 1316 N N . CYS A 1 165 ? -0.686 -1.894 4.762 1.00 97.06 165 CYS A N 1
ATOM 1317 C CA . CYS A 1 165 ? -2.071 -2.201 4.417 1.00 97.06 165 CYS A CA 1
ATOM 1318 C C . CYS A 1 165 ? -3.016 -1.029 4.707 1.00 97.06 165 CYS A C 1
ATOM 1320 O O . CYS A 1 165 ? -3.829 -0.687 3.852 1.00 97.06 165 CYS A O 1
ATOM 1322 N N . VAL A 1 166 ? -2.903 -0.424 5.891 1.00 96.56 166 VAL A N 1
ATOM 1323 C CA . VAL A 1 166 ? -3.739 0.702 6.332 1.00 96.56 166 VAL A CA 1
ATOM 1324 C C . VAL A 1 166 ? -3.563 1.900 5.401 1.00 96.56 166 VAL A C 1
ATOM 1326 O O . VAL A 1 166 ? -4.553 2.422 4.897 1.00 96.56 166 VAL A O 1
ATOM 1329 N N . ARG A 1 167 ? -2.315 2.277 5.093 1.00 96.06 167 ARG A N 1
ATOM 1330 C CA . ARG A 1 167 ? -2.009 3.418 4.216 1.00 96.06 167 ARG A CA 1
ATOM 1331 C C . ARG A 1 167 ? -2.428 3.176 2.767 1.00 96.06 167 ARG A C 1
ATOM 1333 O O . ARG A 1 167 ? -3.096 4.014 2.181 1.00 96.06 167 ARG A O 1
ATOM 1340 N N . LEU A 1 168 ? -2.069 2.030 2.182 1.00 95.44 168 LEU A N 1
ATOM 1341 C CA . LEU A 1 168 ? -2.365 1.755 0.769 1.00 95.44 168 LEU A CA 1
ATOM 1342 C C . LEU A 1 168 ? -3.860 1.652 0.460 1.00 95.44 168 LEU A C 1
ATOM 1344 O O . LEU A 1 168 ? -4.245 1.866 -0.684 1.00 95.44 168 LEU A O 1
ATOM 1348 N N . ASN A 1 169 ? -4.671 1.272 1.448 1.00 94.81 169 ASN A N 1
ATOM 1349 C CA . ASN A 1 169 ? -6.108 1.064 1.284 1.00 94.81 169 ASN A CA 1
ATOM 1350 C C . ASN A 1 169 ? -6.943 2.164 1.955 1.00 94.81 169 ASN A C 1
ATOM 1352 O O . ASN A 1 169 ? -8.139 1.971 2.130 1.00 94.81 169 ASN A O 1
ATOM 1356 N N . GLY A 1 170 ? -6.323 3.276 2.370 1.00 93.38 170 GLY A N 1
ATOM 1357 C CA . GLY A 1 170 ? -7.041 4.435 2.906 1.00 93.38 170 GLY A CA 1
ATOM 1358 C C . GLY A 1 170 ? -7.911 4.135 4.129 1.00 93.38 170 GLY A C 1
ATOM 1359 O O . GLY A 1 170 ? -8.947 4.774 4.304 1.00 93.38 170 GLY A O 1
ATOM 1360 N N . VAL A 1 171 ? -7.526 3.162 4.967 1.00 95.38 171 VAL A N 1
ATOM 1361 C CA . VAL A 1 171 ? -8.316 2.800 6.154 1.00 95.38 171 VAL A CA 1
ATOM 1362 C C . VAL A 1 171 ? -8.418 4.021 7.062 1.00 95.38 171 VAL A C 1
ATOM 1364 O O . VAL A 1 171 ? -7.400 4.628 7.393 1.00 95.38 171 VAL A O 1
ATOM 1367 N N . ARG A 1 172 ? -9.646 4.361 7.466 1.00 95.69 172 ARG A N 1
ATOM 1368 C CA . ARG A 1 172 ? -10.023 5.636 8.098 1.00 95.69 172 ARG A CA 1
ATOM 1369 C C . ARG A 1 172 ? -9.607 5.769 9.569 1.00 95.69 172 ARG A C 1
ATOM 1371 O O . ARG A 1 172 ? -10.360 6.276 10.393 1.00 95.69 172 ARG A O 1
ATOM 1378 N N . PHE A 1 173 ? -8.418 5.283 9.909 1.00 96.81 173 PHE A N 1
ATOM 1379 C CA . PHE A 1 173 ? -7.769 5.575 11.185 1.00 96.81 173 PHE A CA 1
ATOM 1380 C C . PHE A 1 173 ? -7.253 7.015 11.177 1.00 96.81 173 PHE A C 1
ATOM 1382 O O . PHE A 1 173 ? -6.921 7.551 10.117 1.00 96.81 173 PHE A O 1
ATOM 1389 N N . SER A 1 174 ? -7.135 7.628 12.353 1.00 96.12 174 SER A N 1
ATOM 1390 C CA . SER A 1 174 ? -6.504 8.942 12.462 1.00 96.12 174 SER A CA 1
ATOM 1391 C C . SER A 1 174 ? -5.018 8.876 12.070 1.00 96.12 174 SER A C 1
ATOM 1393 O O . SER A 1 174 ? -4.320 7.892 12.346 1.00 96.12 174 SER A O 1
ATOM 1395 N N . ASP A 1 175 ? -4.513 9.933 11.426 1.00 93.88 175 ASP A N 1
ATOM 1396 C CA . ASP A 1 175 ? -3.095 10.025 11.048 1.00 93.88 175 ASP A CA 1
ATOM 1397 C C . ASP A 1 175 ? -2.184 9.933 12.289 1.00 93.88 175 ASP A C 1
ATOM 1399 O O . ASP A 1 175 ? -1.172 9.227 12.260 1.00 93.88 175 ASP A O 1
ATOM 1403 N N . ASP A 1 176 ? -2.588 10.560 13.399 1.00 94.19 176 ASP A N 1
ATOM 1404 C CA . ASP A 1 176 ? -1.871 10.532 14.678 1.00 94.19 176 ASP A CA 1
ATOM 1405 C C . ASP A 1 176 ? -1.763 9.111 15.246 1.00 94.19 176 ASP A C 1
ATOM 1407 O O . ASP A 1 176 ? -0.686 8.694 15.689 1.00 94.19 176 ASP A O 1
ATOM 1411 N N . PHE A 1 177 ? -2.848 8.331 15.194 1.00 95.94 177 PHE A N 1
ATOM 1412 C CA . PHE A 1 177 ? -2.832 6.938 15.631 1.00 95.94 177 PHE A CA 1
ATOM 1413 C C . PHE A 1 177 ? -1.902 6.083 14.770 1.00 95.94 177 PHE A C 1
ATOM 1415 O O . PHE A 1 177 ? -1.124 5.282 15.306 1.00 95.94 177 PHE A O 1
ATOM 1422 N N . ILE A 1 178 ? -1.954 6.245 13.443 1.00 94.69 178 ILE A N 1
ATOM 1423 C CA . ILE A 1 178 ? -1.095 5.491 12.523 1.00 94.69 178 ILE A CA 1
ATOM 1424 C C . ILE A 1 178 ? 0.377 5.796 12.817 1.00 94.69 178 ILE A C 1
ATOM 1426 O O . ILE A 1 178 ? 1.178 4.867 12.969 1.00 94.69 178 ILE A O 1
ATOM 1430 N N . GLU A 1 179 ? 0.741 7.070 12.957 1.00 91.75 179 GLU A N 1
ATOM 1431 C CA . GLU A 1 179 ? 2.129 7.450 13.225 1.00 91.75 179 GLU A CA 1
ATOM 1432 C C . GLU A 1 179 ? 2.611 6.984 14.601 1.00 91.75 179 GLU A C 1
ATOM 1434 O O . GLU A 1 179 ? 3.713 6.446 14.724 1.00 91.75 179 GLU A O 1
ATOM 1439 N N . LYS A 1 180 ? 1.777 7.097 15.636 1.00 92.38 180 LYS A N 1
ATOM 1440 C CA . LYS A 1 180 ? 2.141 6.680 16.995 1.00 92.38 180 LYS A CA 1
ATOM 1441 C C . LYS A 1 180 ? 2.227 5.161 17.166 1.00 92.38 180 LYS A C 1
ATOM 1443 O O . LYS A 1 180 ? 3.000 4.695 17.997 1.00 92.38 180 LYS A O 1
ATOM 1448 N N . THR A 1 181 ? 1.438 4.386 16.422 1.00 91.94 181 THR A N 1
ATOM 1449 C CA . THR A 1 181 ? 1.251 2.946 16.695 1.00 91.94 181 THR A CA 1
ATOM 1450 C C . THR A 1 181 ? 1.868 2.039 15.633 1.00 91.94 181 THR A C 1
ATOM 1452 O O . THR A 1 181 ? 2.287 0.911 15.923 1.00 91.94 181 THR A O 1
ATOM 1455 N N . LEU A 1 182 ? 1.881 2.494 14.379 1.00 91.50 182 LEU A N 1
ATOM 1456 C CA . LEU A 1 182 ? 2.191 1.670 13.214 1.00 91.50 182 LEU A CA 1
ATOM 1457 C C . LEU A 1 182 ? 3.438 2.133 12.460 1.00 91.50 182 LEU A C 1
ATOM 1459 O O . LEU A 1 182 ? 4.080 1.283 11.842 1.00 91.50 182 LEU A O 1
ATOM 1463 N N . SER A 1 183 ? 3.830 3.405 12.551 1.00 84.94 183 SER A N 1
ATOM 1464 C CA . SER A 1 183 ? 5.030 3.932 11.886 1.00 84.94 183 SER A CA 1
ATOM 1465 C C . SER A 1 183 ? 6.327 3.394 12.506 1.00 84.94 183 SER A C 1
ATOM 1467 O O . SER A 1 183 ? 6.382 3.134 13.709 1.00 84.94 183 SER A O 1
ATOM 1469 N N . PRO A 1 184 ? 7.406 3.186 11.723 1.00 76.12 184 PRO A N 1
ATOM 1470 C CA . PRO A 1 184 ? 8.711 2.743 12.227 1.00 76.12 184 PRO A CA 1
ATOM 1471 C C . PRO A 1 184 ? 9.295 3.586 13.358 1.00 76.12 184 PRO A C 1
ATOM 1473 O O . PRO A 1 184 ? 10.049 3.056 14.168 1.00 76.12 184 PRO A O 1
ATOM 1476 N N . SER A 1 185 ? 8.913 4.858 13.439 1.00 66.06 185 SER A N 1
ATOM 1477 C CA . SER A 1 185 ? 9.347 5.788 14.483 1.00 66.06 185 SER A CA 1
ATOM 1478 C C . SER A 1 185 ? 8.725 5.513 15.860 1.00 66.06 185 SER A C 1
ATOM 1480 O O . SER A 1 185 ? 9.230 6.033 16.848 1.00 66.06 185 SER A O 1
ATOM 1482 N N . ALA A 1 186 ? 7.673 4.691 15.940 1.00 59.69 186 ALA A N 1
ATOM 1483 C CA . ALA A 1 186 ? 6.964 4.355 17.179 1.00 59.69 186 ALA A CA 1
ATOM 1484 C C . ALA A 1 186 ? 7.751 3.447 18.150 1.00 59.69 186 ALA A C 1
ATOM 1486 O O . ALA A 1 186 ? 7.278 3.165 19.247 1.00 59.69 186 ALA A O 1
ATOM 1487 N N . GLU A 1 187 ? 8.921 2.942 17.746 1.00 53.00 187 GLU A N 1
ATOM 1488 C CA . GLU A 1 187 ? 9.752 2.019 18.540 1.00 53.00 187 GLU A CA 1
ATOM 1489 C C . GLU A 1 187 ? 10.916 2.706 19.288 1.00 53.00 187 GLU A C 1
ATOM 1491 O O . GLU A 1 187 ? 11.811 2.009 19.767 1.00 53.00 187 GLU A O 1
ATOM 1496 N N . ASN A 1 188 ? 10.905 4.041 19.417 1.00 41.03 188 ASN A N 1
ATOM 1497 C CA . ASN A 1 188 ? 11.866 4.800 20.235 1.00 41.03 188 ASN A CA 1
ATOM 1498 C C . ASN A 1 188 ? 11.257 5.299 21.548 1.00 41.03 188 ASN A C 1
ATOM 1500 O O . ASN A 1 188 ? 10.177 5.927 21.490 1.00 41.03 188 ASN A O 1
#

Mean predicted aligned error: 8.25 Å